Protein AF-A0A540LLW0-F1 (afdb_monomer_lite)

Sequence (266 aa):
MEEIGGGSVAKKIMFLRRALTEELADERSNHERLVIAVHAVLLESGFVPIDPISGKQTDDQDRPHLLDKWSTLDQSQTMWVYYTLPQILQNWTNIEKSKGWTISGNYNVIEGGGGIQLMIQSRGNFVNVYPSLSGYRLGLYSPIHHLCLDEQRFCPAIEFLWANRDVDLGDRDLHQYQSPEKEILELWKICMDEIVLPFLIELCPMAGLPAPTVFMDLLPEIKRKIFEALSGVDILKVPGVCKKLRNLVNDDQEFWKHKFRSRVEG

Organism: Malus baccata (NCBI:txid106549)

Foldseek 3Di:
DDPPPQPVLVVLLLLLLVLCVVQDDPDDDLLSSLVSLLVSLCVVLQKAWADPPQLDGQDPVRPCRPCVQVVPPPDDQKDKTKIAHVLLVVVVVVVCVVVVHDPPDDDHCQLVQRIKMWIWGDDDQKIKIQIDGGNPPPDDDDRPFIDIDGSVQQVVLSVVSNVCSVPPCPSVNVVVVVRSSVSSVVSSVSSCVRPSQVVQQVNCVVSVHDRPDDLVNDDLVVVLVVVVPDQPVVLVCQLVPDVVSVCNSVVCPVSVVVRVVVVVVD

pLDDT: mean 74.44, std 15.21, range [26.31, 95.06]

InterPro domains:
  IPR001810 F-box domain [PF12937] (220-261)
  IPR001810 F-box domain [PS50181] (212-259)
  IPR001810 F-box domain [SM00256] (219-258)
  IPR036047 F-box-like domain superfamily [SSF81383] (208-263)

Secondary structure (DSSP, 8-state):
----SHHHHHHHHHHHHHHHHHH--SS--HHHHHHHHHHHHHHHTT-EEB-TTT-SBPPTTT---TTTTTTT-SSSSEEEEEEE-HHHHHHHHHHHHHHTS---SS-STTTTT-SEEEEEEEETTEEEEEEEESSS-TTS---S--EEEEHHHHHHHHHHHHHTTTS---TTTGGG-HHHHHHHHHHHHHHIIIIIHHHHHHHHHHHTPPPP--GGGS-HHHHHHHHHHS-HHHHHHGGGT-HHHHHHHHT-HHHHHHHHHTTT--

Structure (mmCIF, N/CA/C/O backbone):
data_AF-A0A540LLW0-F1
#
_entry.id   AF-A0A540LLW0-F1
#
loop_
_atom_site.group_PDB
_atom_site.id
_atom_site.type_symbol
_atom_site.label_atom_id
_atom_site.label_alt_id
_atom_site.label_comp_id
_atom_site.label_asym_id
_atom_site.label_entity_id
_atom_site.label_seq_id
_atom_site.pdbx_PDB_ins_code
_atom_site.Cartn_x
_atom_site.Cartn_y
_atom_site.Cartn_z
_atom_site.occupancy
_atom_site.B_iso_or_equiv
_atom_site.auth_seq_id
_atom_site.auth_comp_id
_atom_site.auth_asym_id
_atom_site.auth_atom_id
_atom_site.pdbx_PDB_model_num
ATOM 1 N N . MET A 1 1 ? -28.052 4.122 -12.762 1.00 27.39 1 MET A N 1
ATOM 2 C CA . MET A 1 1 ? -28.410 3.927 -11.347 1.00 27.39 1 MET A CA 1
ATOM 3 C C . MET A 1 1 ? -27.882 2.554 -11.013 1.00 27.39 1 MET A C 1
ATOM 5 O O . MET A 1 1 ? -28.518 1.567 -11.339 1.00 27.39 1 MET A O 1
ATOM 9 N N . GLU A 1 2 ? -26.630 2.521 -10.585 1.00 26.31 2 GLU A N 1
ATOM 10 C CA . GLU A 1 2 ? -25.861 1.307 -10.328 1.00 26.31 2 GLU A CA 1
ATOM 11 C C . GLU A 1 2 ? -25.311 1.498 -8.911 1.00 26.31 2 GLU A C 1
ATOM 13 O O . GLU A 1 2 ? -24.812 2.580 -8.583 1.00 26.31 2 GLU A O 1
ATOM 18 N N . GLU A 1 3 ? -25.541 0.523 -8.039 1.00 28.77 3 GLU A N 1
ATOM 19 C CA . GLU A 1 3 ? -25.124 0.529 -6.637 1.00 28.77 3 GLU A CA 1
ATOM 20 C C . GLU A 1 3 ? -23.591 0.428 -6.556 1.00 28.77 3 GLU A C 1
ATOM 22 O O . GLU A 1 3 ? -23.025 -0.656 -6.606 1.00 28.77 3 GLU A O 1
ATOM 27 N N . ILE A 1 4 ? -22.891 1.565 -6.470 1.00 35.78 4 ILE A N 1
ATOM 28 C CA . ILE A 1 4 ? -21.411 1.615 -6.527 1.00 35.78 4 ILE A CA 1
ATOM 29 C C . ILE A 1 4 ? -20.767 1.765 -5.123 1.00 35.78 4 ILE A C 1
ATOM 31 O O . ILE A 1 4 ? -19.557 1.906 -4.989 1.00 35.78 4 ILE A O 1
ATOM 35 N N . GLY A 1 5 ? -21.543 1.702 -4.036 1.00 30.64 5 GLY A N 1
ATOM 36 C CA . GLY A 1 5 ? -21.026 1.933 -2.677 1.00 30.64 5 GLY A CA 1
ATOM 37 C C . GLY A 1 5 ? -20.465 0.694 -1.967 1.00 30.64 5 GLY A C 1
ATOM 38 O O . GLY A 1 5 ? -19.300 0.676 -1.576 1.00 30.64 5 GLY A O 1
ATOM 39 N N . GLY A 1 6 ? -21.289 -0.345 -1.793 1.00 32.00 6 GLY A N 1
ATOM 40 C CA . GLY A 1 6 ? -20.996 -1.449 -0.862 1.00 32.00 6 GLY A CA 1
ATOM 41 C C . GLY A 1 6 ? -19.961 -2.462 -1.364 1.00 32.00 6 GLY A C 1
ATOM 42 O O . GLY A 1 6 ? -19.054 -2.851 -0.630 1.00 32.00 6 GLY A O 1
ATOM 43 N N . GLY A 1 7 ? -20.014 -2.825 -2.651 1.00 46.53 7 GLY A N 1
ATOM 44 C CA . GLY A 1 7 ? -19.195 -3.913 -3.205 1.00 46.53 7 GLY A CA 1
ATOM 45 C C . GLY A 1 7 ? -17.687 -3.637 -3.306 1.00 46.53 7 GLY A C 1
ATOM 46 O O . GLY A 1 7 ? -16.908 -4.571 -3.474 1.00 46.53 7 GLY A O 1
ATOM 47 N N . SER A 1 8 ? -17.256 -2.374 -3.216 1.00 66.12 8 SER A N 1
ATOM 48 C CA . SER A 1 8 ? -15.832 -1.991 -3.218 1.00 66.12 8 SER A CA 1
ATOM 49 C C . SER A 1 8 ? -15.235 -2.007 -1.808 1.00 66.12 8 SER A C 1
ATOM 51 O O . SER A 1 8 ? -14.092 -2.416 -1.613 1.00 66.12 8 SER A O 1
ATOM 53 N N . VAL A 1 9 ? -16.024 -1.610 -0.808 1.00 67.88 9 VAL A N 1
ATOM 54 C CA . VAL A 1 9 ? -15.581 -1.528 0.587 1.00 67.88 9 VAL A CA 1
ATOM 55 C C . VAL A 1 9 ? -15.442 -2.914 1.206 1.00 67.88 9 VAL A C 1
ATOM 57 O O . VAL A 1 9 ? -14.386 -3.228 1.757 1.00 67.88 9 VAL A O 1
ATOM 60 N N . ALA A 1 10 ? -16.451 -3.773 1.031 1.00 70.00 10 ALA A N 1
ATOM 61 C CA . ALA A 1 10 ? -16.416 -5.145 1.530 1.00 70.00 10 ALA A CA 1
ATOM 62 C C . ALA A 1 10 ? -15.186 -5.908 1.008 1.00 70.00 10 ALA A C 1
ATOM 64 O O . ALA A 1 10 ? -14.517 -6.602 1.767 1.00 70.00 10 ALA A O 1
ATOM 65 N N . LYS A 1 11 ? -14.812 -5.710 -0.265 1.00 76.62 11 LYS A N 1
ATOM 66 C CA . LYS A 1 11 ? -13.606 -6.318 -0.851 1.00 76.62 11 LYS A CA 1
ATOM 67 C C . LYS A 1 11 ? -12.323 -5.888 -0.145 1.00 76.62 11 LYS A C 1
ATOM 69 O O . LYS A 1 11 ? -11.530 -6.750 0.218 1.00 76.62 11 LYS A O 1
ATOM 74 N N . LYS A 1 12 ? -12.145 -4.586 0.104 1.00 78.12 12 LYS A N 1
ATOM 75 C CA . LYS A 1 12 ? -10.968 -4.055 0.816 1.00 78.12 12 LYS A CA 1
ATOM 76 C C . LYS A 1 12 ? -10.850 -4.630 2.224 1.00 78.12 12 LYS A C 1
ATOM 78 O O . LYS A 1 12 ? -9.769 -5.037 2.639 1.00 78.12 12 LYS A O 1
ATOM 83 N N . ILE A 1 13 ? -11.972 -4.703 2.940 1.00 77.69 13 ILE A N 1
ATOM 84 C CA . ILE A 1 13 ? -12.031 -5.274 4.290 1.00 77.69 13 ILE A CA 1
ATOM 85 C C . ILE A 1 13 ? -11.678 -6.763 4.265 1.00 77.69 13 ILE A C 1
ATOM 87 O O . ILE A 1 13 ? -10.859 -7.211 5.065 1.00 77.69 13 ILE A O 1
ATOM 91 N N . MET A 1 14 ? -12.251 -7.523 3.329 1.00 78.00 14 MET A N 1
ATOM 92 C CA . MET A 1 14 ? -11.984 -8.956 3.186 1.00 78.00 14 MET A CA 1
ATOM 93 C C . MET A 1 14 ? -10.532 -9.233 2.791 1.00 78.00 14 MET A C 1
ATOM 95 O O . MET A 1 14 ? -9.931 -10.177 3.303 1.00 78.00 14 MET A O 1
ATOM 99 N N . PHE A 1 15 ? -9.941 -8.397 1.935 1.00 81.62 15 PHE A N 1
ATOM 100 C CA . PHE A 1 15 ? -8.533 -8.521 1.577 1.00 81.62 15 PHE A CA 1
ATOM 101 C C . PHE A 1 15 ? -7.621 -8.250 2.774 1.00 81.62 15 PHE A C 1
ATOM 103 O O . PHE A 1 15 ? -6.740 -9.059 3.061 1.00 81.62 15 PHE A O 1
ATOM 110 N N . LEU A 1 16 ? -7.850 -7.149 3.501 1.00 80.81 16 LEU A N 1
ATOM 111 C CA . LEU A 1 16 ? -7.080 -6.833 4.705 1.00 80.81 16 LEU A CA 1
ATOM 112 C C . LEU A 1 16 ? -7.209 -7.953 5.742 1.00 80.81 16 LEU A C 1
ATOM 114 O O . LEU A 1 16 ? -6.204 -8.384 6.295 1.00 80.81 16 LEU A O 1
ATOM 118 N N . ARG A 1 17 ? -8.422 -8.476 5.958 1.00 78.56 17 ARG A N 1
ATOM 119 C CA . ARG A 1 17 ? -8.657 -9.636 6.827 1.00 78.56 17 ARG A CA 1
ATOM 120 C C . ARG A 1 17 ? -7.812 -10.836 6.401 1.00 78.56 17 ARG A C 1
ATOM 122 O O . ARG A 1 17 ? -7.151 -11.419 7.249 1.00 78.56 17 ARG A O 1
ATOM 129 N N . ARG A 1 18 ? -7.797 -11.178 5.109 1.00 81.50 18 ARG A N 1
ATOM 130 C CA . ARG A 1 18 ? -6.995 -12.295 4.593 1.00 81.50 18 ARG A CA 1
ATOM 131 C C . ARG A 1 18 ? -5.498 -12.076 4.816 1.00 81.50 18 ARG A C 1
ATOM 133 O O . ARG A 1 18 ? -4.842 -12.969 5.334 1.00 81.50 18 ARG A O 1
ATOM 140 N N . ALA A 1 19 ? -4.981 -10.893 4.487 1.00 80.00 19 ALA A N 1
ATOM 141 C CA . ALA A 1 19 ? -3.569 -10.565 4.688 1.00 80.00 19 ALA A CA 1
ATOM 142 C C . ALA A 1 19 ? -3.174 -10.623 6.172 1.00 80.00 19 ALA A C 1
ATOM 144 O O . ALA A 1 19 ? -2.110 -11.127 6.513 1.00 80.00 19 ALA A O 1
ATOM 145 N N . LEU A 1 20 ? -4.057 -10.167 7.067 1.00 76.31 20 LEU A N 1
ATOM 146 C CA . LEU A 1 20 ? -3.882 -10.334 8.507 1.00 76.31 20 LEU A CA 1
ATOM 147 C C . LEU A 1 20 ? -3.832 -11.823 8.883 1.00 76.31 20 LEU A C 1
ATOM 149 O O . LEU A 1 20 ? -2.978 -12.196 9.668 1.00 76.31 20 LEU A O 1
ATOM 153 N N . THR A 1 21 ? -4.676 -12.689 8.312 1.00 75.31 21 THR A N 1
ATOM 154 C CA . THR A 1 21 ? -4.676 -14.141 8.605 1.00 75.31 21 THR A CA 1
ATOM 155 C C . THR A 1 21 ? -3.449 -14.870 8.084 1.00 75.31 21 THR A C 1
ATOM 157 O O . THR A 1 21 ? -2.987 -15.806 8.728 1.00 75.31 21 THR A O 1
ATOM 160 N N . GLU A 1 22 ? -2.916 -14.443 6.947 1.00 76.25 22 GLU A N 1
ATOM 161 C CA . GLU A 1 22 ? -1.727 -15.044 6.342 1.00 76.25 22 GLU A CA 1
ATOM 162 C C . GLU A 1 22 ? -0.426 -14.588 7.032 1.00 76.25 22 GLU A C 1
ATOM 164 O O . GLU A 1 22 ? 0.530 -15.358 7.092 1.00 76.25 22 GLU A O 1
ATOM 169 N N . GLU A 1 23 ? -0.387 -13.366 7.585 1.00 69.25 23 GLU A N 1
ATOM 170 C CA . GLU A 1 23 ? 0.835 -12.758 8.143 1.00 69.25 23 GLU A CA 1
ATOM 171 C C . GLU A 1 23 ? 0.857 -12.641 9.686 1.00 69.25 23 GLU A C 1
ATOM 173 O O . GLU A 1 23 ? 1.934 -12.503 10.278 1.00 69.25 23 GLU A O 1
ATOM 178 N N . LEU A 1 24 ? -0.292 -12.685 10.376 1.00 65.94 24 LEU A N 1
ATOM 179 C CA . LEU A 1 24 ? -0.352 -12.656 11.845 1.00 65.94 24 LEU A CA 1
ATOM 180 C C . LEU A 1 24 ? -0.374 -14.071 12.437 1.00 65.94 24 LEU A C 1
ATOM 182 O O . LEU A 1 24 ? -1.313 -14.837 12.236 1.00 65.94 24 LEU A O 1
ATOM 186 N N . ALA A 1 25 ? 0.607 -14.356 13.296 1.00 61.72 25 ALA A N 1
ATOM 187 C CA . ALA A 1 25 ? 0.437 -15.324 14.381 1.00 61.72 25 ALA A CA 1
ATOM 188 C C . ALA A 1 25 ? -0.335 -14.670 15.550 1.00 61.72 25 ALA A C 1
ATOM 190 O O . ALA A 1 25 ? -0.411 -13.442 15.625 1.00 61.72 25 ALA A O 1
ATOM 191 N N . ASP A 1 26 ? -0.883 -15.463 16.480 1.00 58.81 26 ASP A N 1
ATOM 192 C CA . ASP A 1 26 ? -1.793 -14.978 17.540 1.00 58.81 26 ASP A CA 1
ATOM 193 C C . ASP A 1 26 ? -1.202 -13.881 18.466 1.00 58.81 26 ASP A C 1
ATOM 195 O O . ASP A 1 26 ? -1.961 -13.125 19.071 1.00 58.81 26 ASP A O 1
ATOM 199 N N . GLU A 1 27 ? 0.124 -13.707 18.531 1.00 61.62 27 GLU A N 1
ATOM 200 C CA . GLU A 1 27 ? 0.791 -12.693 19.365 1.00 61.62 27 GLU A CA 1
ATOM 201 C 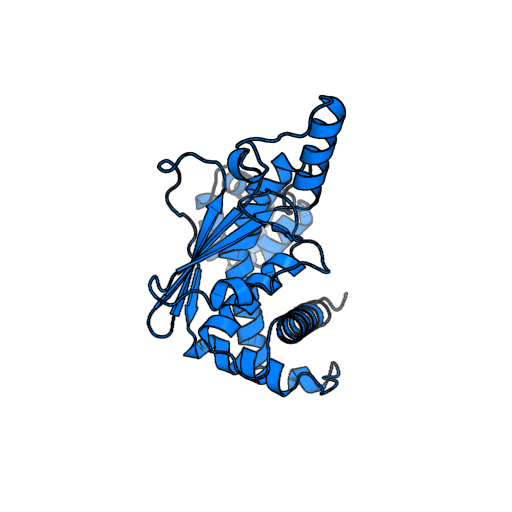C . GLU A 1 27 ? 1.669 -11.748 18.526 1.00 61.62 27 GLU A C 1
ATOM 203 O O . GLU A 1 27 ? 2.828 -12.036 18.212 1.00 61.62 27 GLU A O 1
ATOM 208 N N . ARG A 1 28 ? 1.104 -10.595 18.148 1.00 70.12 28 ARG A N 1
ATOM 209 C CA . ARG A 1 28 ? 1.803 -9.519 17.424 1.00 70.12 28 ARG A CA 1
ATOM 210 C C . ARG A 1 28 ? 1.522 -8.152 18.039 1.00 70.12 28 ARG A C 1
ATOM 212 O O . ARG A 1 28 ? 0.479 -7.936 18.663 1.00 70.12 28 ARG A O 1
ATOM 219 N N . SER A 1 29 ? 2.469 -7.239 17.866 1.00 83.06 29 SER A N 1
ATOM 220 C CA . SER A 1 29 ? 2.412 -5.845 18.305 1.00 83.06 29 SER A CA 1
ATOM 221 C C . SER A 1 29 ? 1.539 -4.977 17.393 1.00 83.06 29 SER A C 1
ATOM 223 O O . SER A 1 29 ? 1.222 -5.330 16.256 1.00 83.06 29 SER A O 1
ATOM 225 N N . ASN A 1 30 ? 1.163 -3.801 17.887 1.00 86.69 30 ASN A N 1
ATOM 226 C CA . ASN A 1 30 ? 0.376 -2.826 17.133 1.00 86.69 30 ASN A CA 1
ATOM 227 C C . ASN A 1 30 ? 1.123 -2.285 15.907 1.00 86.69 30 ASN A C 1
ATOM 229 O O . ASN A 1 30 ? 0.558 -2.246 14.814 1.00 86.69 30 ASN A O 1
ATOM 233 N N . HIS A 1 31 ? 2.412 -1.979 16.047 1.00 87.69 31 HIS A N 1
ATOM 234 C CA . HIS A 1 31 ? 3.273 -1.634 14.920 1.00 87.69 31 HIS A CA 1
ATOM 235 C C . HIS A 1 31 ? 3.247 -2.694 13.811 1.00 87.69 31 HIS A C 1
ATOM 237 O O . HIS A 1 31 ? 3.075 -2.354 12.643 1.00 87.69 31 HIS A O 1
ATOM 243 N N . GLU A 1 32 ? 3.364 -3.974 14.164 1.00 85.12 32 GLU A N 1
ATOM 244 C CA . GLU A 1 32 ? 3.319 -5.076 13.198 1.00 85.12 32 GLU A CA 1
ATOM 245 C C . GLU A 1 32 ? 1.978 -5.140 12.455 1.00 85.12 32 GLU A C 1
ATOM 247 O O . GLU A 1 32 ? 1.954 -5.310 11.235 1.00 85.12 32 GLU A O 1
ATOM 252 N N . ARG A 1 33 ? 0.859 -4.915 13.154 1.00 86.88 33 ARG A N 1
ATOM 253 C CA . ARG A 1 33 ? -0.473 -4.846 12.529 1.00 86.88 33 ARG A CA 1
ATOM 254 C C . ARG A 1 33 ? -0.565 -3.733 11.484 1.00 86.88 33 ARG A C 1
ATOM 256 O O . ARG A 1 33 ? -1.093 -3.960 10.396 1.00 86.88 33 ARG A O 1
ATOM 263 N N . LEU A 1 34 ? -0.036 -2.546 11.784 1.00 91.06 34 LEU A N 1
ATOM 264 C CA . LEU A 1 34 ? -0.029 -1.421 10.840 1.00 91.06 34 LEU A CA 1
ATOM 265 C C . LEU A 1 34 ? 0.823 -1.713 9.604 1.00 91.06 34 LEU A C 1
ATOM 267 O O . LEU A 1 34 ? 0.449 -1.356 8.490 1.00 91.06 34 LEU A O 1
ATOM 271 N N . VAL A 1 35 ? 1.947 -2.400 9.785 1.00 89.25 35 VAL A N 1
ATOM 272 C CA . VAL A 1 35 ? 2.843 -2.786 8.689 1.00 89.25 35 VAL A CA 1
ATOM 273 C C . VAL A 1 35 ? 2.172 -3.785 7.759 1.00 89.25 35 VAL A C 1
ATOM 275 O O . VAL A 1 35 ? 2.235 -3.621 6.540 1.00 89.25 35 VAL A O 1
ATOM 278 N N . ILE A 1 36 ? 1.475 -4.774 8.321 1.00 87.50 36 ILE A N 1
ATOM 279 C CA . ILE A 1 36 ? 0.681 -5.732 7.545 1.00 87.50 36 ILE A CA 1
ATOM 280 C C . ILE A 1 36 ? -0.439 -5.014 6.795 1.00 87.50 36 ILE A C 1
ATOM 282 O O . ILE A 1 36 ? -0.693 -5.331 5.638 1.00 87.50 36 ILE A O 1
ATOM 286 N N . ALA A 1 37 ? -1.072 -4.005 7.399 1.00 90.94 37 ALA A N 1
ATOM 287 C CA . ALA A 1 37 ? -2.089 -3.222 6.707 1.00 90.94 37 ALA A CA 1
ATOM 288 C C . ALA A 1 37 ? -1.518 -2.484 5.482 1.00 90.94 37 ALA A C 1
ATOM 290 O O . ALA A 1 37 ? -2.108 -2.548 4.403 1.00 90.94 37 ALA A O 1
ATOM 291 N N . VAL A 1 38 ? -0.342 -1.854 5.601 1.00 92.50 38 VAL A N 1
ATOM 292 C CA . VAL A 1 38 ? 0.351 -1.227 4.457 1.00 92.50 38 VAL A CA 1
ATOM 293 C C . VAL A 1 38 ? 0.716 -2.268 3.394 1.00 92.50 38 VAL A C 1
ATOM 295 O O . VAL A 1 38 ? 0.491 -2.043 2.204 1.00 92.50 38 VAL A O 1
ATOM 298 N N . HIS A 1 39 ? 1.239 -3.423 3.813 1.00 90.44 39 HIS A N 1
ATOM 299 C CA . HIS A 1 39 ? 1.550 -4.540 2.923 1.00 90.44 39 HIS A CA 1
ATOM 300 C C . HIS A 1 39 ? 0.319 -5.015 2.146 1.00 90.44 39 HIS A C 1
ATOM 302 O O . HIS A 1 39 ? 0.378 -5.164 0.927 1.00 90.44 39 HIS A O 1
ATOM 308 N N . ALA A 1 40 ? -0.815 -5.178 2.828 1.00 89.62 40 ALA A N 1
ATOM 309 C CA . ALA A 1 40 ? -2.067 -5.601 2.222 1.00 89.62 40 ALA A CA 1
ATOM 310 C C . ALA A 1 40 ? -2.539 -4.616 1.141 1.00 89.62 40 ALA A C 1
ATOM 312 O O . ALA A 1 40 ? -2.920 -5.033 0.049 1.00 89.62 40 ALA A O 1
ATOM 313 N N . VAL A 1 41 ? -2.456 -3.308 1.406 1.00 91.50 41 VAL A N 1
ATOM 314 C CA . VAL A 1 41 ? -2.822 -2.282 0.416 1.00 91.50 41 VAL A CA 1
ATOM 315 C C . VAL A 1 41 ? -1.938 -2.375 -0.833 1.00 91.50 41 VAL A C 1
ATOM 317 O O . VAL A 1 41 ? -2.445 -2.267 -1.951 1.00 91.50 41 VAL A O 1
ATOM 320 N N . LEU A 1 42 ? -0.632 -2.607 -0.669 1.00 91.62 42 LEU A N 1
ATOM 321 C CA . LEU A 1 42 ? 0.296 -2.781 -1.792 1.00 91.62 42 LEU A CA 1
ATOM 322 C C . LEU A 1 42 ? -0.033 -4.030 -2.616 1.00 91.62 42 LEU A C 1
ATOM 324 O O . LEU A 1 42 ? -0.120 -3.936 -3.842 1.00 91.62 42 LEU A O 1
ATOM 328 N N . LEU A 1 43 ? -0.264 -5.169 -1.955 1.00 88.81 43 LEU A N 1
ATOM 329 C CA . LEU A 1 43 ? -0.614 -6.423 -2.626 1.00 88.81 43 LEU A CA 1
ATOM 330 C C . LEU A 1 43 ? -1.920 -6.309 -3.423 1.00 88.81 43 LEU A C 1
ATOM 332 O O . LEU A 1 43 ? -1.955 -6.685 -4.593 1.00 88.81 43 LEU A O 1
ATOM 336 N N . GLU A 1 44 ? -2.978 -5.751 -2.827 1.00 87.12 44 GLU A N 1
ATOM 337 C CA . GLU A 1 44 ? -4.265 -5.552 -3.518 1.00 87.12 44 GLU A CA 1
ATOM 338 C C . GLU A 1 44 ? -4.131 -4.579 -4.700 1.00 87.12 44 GLU A C 1
ATOM 340 O O . GLU A 1 44 ? -4.855 -4.668 -5.690 1.00 87.12 44 GLU A O 1
ATOM 345 N N . SER A 1 45 ? -3.155 -3.672 -4.636 1.00 87.50 45 SER A N 1
ATOM 346 C CA . SER A 1 45 ? -2.844 -2.736 -5.719 1.00 87.50 45 SER A CA 1
ATOM 347 C C . SER A 1 45 ? -1.957 -3.333 -6.819 1.00 87.50 45 SER A C 1
ATOM 349 O O . SER A 1 45 ? -1.583 -2.625 -7.755 1.00 87.50 45 SER A O 1
ATOM 351 N N . GLY A 1 46 ? -1.618 -4.622 -6.728 1.00 88.62 46 GLY A N 1
ATOM 352 C CA . GLY A 1 46 ? -0.860 -5.357 -7.741 1.00 88.62 46 GLY A CA 1
ATOM 353 C C . GLY A 1 46 ? 0.659 -5.321 -7.568 1.00 88.62 46 GLY A C 1
ATOM 354 O O . GLY A 1 46 ? 1.374 -5.816 -8.440 1.00 88.62 46 GLY A O 1
ATOM 355 N N . PHE A 1 47 ? 1.165 -4.764 -6.466 1.00 90.56 47 PHE A N 1
ATOM 356 C CA . PHE A 1 47 ? 2.580 -4.880 -6.129 1.00 90.56 47 PHE A CA 1
ATOM 357 C C . PHE A 1 47 ? 2.892 -6.282 -5.608 1.00 90.56 47 PHE A C 1
ATOM 359 O O . PHE A 1 47 ? 2.072 -6.916 -4.948 1.00 90.56 47 PHE A O 1
ATOM 366 N N . VAL A 1 48 ? 4.117 -6.742 -5.847 1.00 88.12 48 VAL A N 1
ATOM 367 C CA . VAL A 1 48 ? 4.638 -7.993 -5.290 1.00 88.12 48 VAL A CA 1
ATOM 368 C C . VAL A 1 48 ? 5.927 -7.739 -4.516 1.00 88.12 48 VAL A C 1
ATOM 370 O O . VAL A 1 48 ? 6.754 -6.938 -4.969 1.00 88.12 48 VAL A O 1
ATOM 373 N N . PRO A 1 49 ? 6.112 -8.384 -3.350 1.00 86.56 49 PRO A N 1
ATOM 374 C CA . PRO A 1 49 ? 7.342 -8.273 -2.586 1.00 86.56 49 PRO A CA 1
ATOM 375 C C . PRO A 1 49 ? 8.498 -8.927 -3.344 1.00 86.56 49 PRO A C 1
ATOM 377 O O . PRO A 1 49 ? 8.337 -9.962 -3.998 1.00 86.56 49 PRO A O 1
ATOM 380 N N . ILE A 1 50 ? 9.677 -8.323 -3.236 1.00 81.88 50 ILE A N 1
ATOM 381 C CA . ILE A 1 50 ? 10.910 -8.849 -3.822 1.00 81.88 50 ILE A CA 1
ATOM 382 C C . ILE A 1 50 ? 12.006 -8.953 -2.775 1.00 81.88 50 ILE A C 1
ATOM 384 O O . ILE A 1 50 ? 12.080 -8.171 -1.823 1.00 81.88 50 ILE A O 1
ATOM 388 N N . ASP A 1 51 ? 12.877 -9.934 -2.958 1.00 77.31 51 ASP A N 1
ATOM 389 C CA . ASP A 1 51 ? 14.086 -10.044 -2.162 1.00 77.31 51 ASP A CA 1
ATOM 390 C C . ASP A 1 51 ? 15.135 -9.037 -2.665 1.00 77.31 51 ASP A C 1
ATOM 392 O O . ASP A 1 51 ? 15.455 -9.039 -3.857 1.00 77.31 51 ASP A O 1
ATOM 396 N N . PRO A 1 52 ? 15.687 -8.167 -1.797 1.00 68.62 52 PRO A N 1
ATOM 397 C CA . PRO A 1 52 ? 16.569 -7.103 -2.252 1.00 68.62 52 PRO A CA 1
ATOM 398 C C . PRO A 1 52 ? 17.902 -7.574 -2.826 1.00 68.62 52 PRO A C 1
ATOM 400 O O . PRO A 1 52 ? 18.530 -6.855 -3.603 1.00 68.62 52 PRO A O 1
ATOM 403 N N . ILE A 1 53 ? 18.335 -8.773 -2.438 1.00 69.19 53 ILE A N 1
ATOM 404 C CA . ILE A 1 53 ? 19.625 -9.333 -2.832 1.00 69.19 53 ILE A CA 1
ATOM 405 C C . ILE A 1 53 ? 19.488 -9.998 -4.202 1.00 69.19 53 ILE A C 1
ATOM 407 O O . ILE A 1 53 ? 20.209 -9.665 -5.141 1.00 69.19 53 ILE A O 1
ATOM 411 N N . SER A 1 54 ? 18.526 -10.906 -4.345 1.00 67.31 54 SER A N 1
ATOM 412 C CA . SER A 1 54 ? 18.286 -11.633 -5.592 1.00 67.31 54 SER A CA 1
ATOM 413 C C . SER A 1 54 ? 17.481 -10.839 -6.624 1.00 67.31 54 SER A C 1
ATOM 415 O O . SER A 1 54 ? 17.528 -11.170 -7.807 1.00 67.31 54 SER A O 1
ATOM 417 N N . GLY A 1 55 ? 16.736 -9.809 -6.206 1.00 66.38 55 GLY A N 1
ATOM 418 C CA . GLY A 1 55 ? 15.832 -9.028 -7.057 1.00 66.38 55 GLY A CA 1
ATOM 419 C C . GLY A 1 55 ? 14.673 -9.831 -7.647 1.00 66.38 55 GLY A C 1
ATOM 420 O O . GLY A 1 55 ? 14.041 -9.378 -8.601 1.00 66.38 55 GLY A O 1
ATOM 421 N N . LYS A 1 56 ? 14.419 -11.031 -7.118 1.00 71.38 56 LYS A N 1
ATOM 422 C CA . LYS A 1 56 ? 13.333 -11.915 -7.538 1.00 71.38 56 LYS A CA 1
ATOM 423 C C . LYS A 1 56 ? 12.136 -11.750 -6.615 1.00 71.38 56 LYS A C 1
ATOM 425 O O . LYS A 1 56 ? 12.277 -11.356 -5.457 1.00 71.38 56 LYS A O 1
ATOM 430 N N . GLN A 1 57 ? 10.960 -12.086 -7.137 1.00 72.19 57 GLN A N 1
ATOM 431 C CA . GLN A 1 57 ? 9.788 -12.291 -6.296 1.00 72.19 57 GLN A CA 1
ATOM 432 C C . GLN A 1 57 ? 10.089 -13.404 -5.292 1.00 72.19 57 GLN A C 1
ATOM 434 O O . GLN A 1 57 ? 10.669 -14.427 -5.656 1.00 72.19 57 GLN A O 1
ATOM 439 N N . THR A 1 58 ? 9.718 -13.187 -4.036 1.00 65.88 58 THR A N 1
ATOM 440 C CA . THR A 1 58 ? 9.772 -14.232 -3.013 1.00 65.88 58 THR A CA 1
ATOM 441 C C . THR A 1 58 ? 8.757 -15.317 -3.378 1.00 65.88 58 THR A C 1
ATOM 443 O O . THR A 1 58 ? 7.570 -15.002 -3.484 1.00 65.88 58 THR A O 1
ATOM 446 N N . ASP A 1 59 ? 9.224 -16.543 -3.632 1.00 57.91 59 ASP A N 1
ATOM 447 C CA . ASP A 1 59 ? 8.372 -17.678 -4.020 1.00 57.91 59 ASP A CA 1
ATOM 448 C C . ASP A 1 59 ? 7.354 -17.991 -2.914 1.00 57.91 59 ASP A C 1
ATOM 450 O O . ASP A 1 59 ? 7.664 -17.795 -1.746 1.00 57.91 59 ASP A O 1
ATOM 454 N N . ASP A 1 60 ? 6.153 -18.470 -3.236 1.00 52.47 60 ASP A N 1
ATOM 455 C CA . ASP A 1 60 ? 5.074 -18.610 -2.239 1.00 52.47 60 ASP A CA 1
ATOM 456 C C . ASP A 1 60 ? 5.381 -19.664 -1.154 1.00 52.47 60 ASP A C 1
ATOM 458 O O . ASP A 1 60 ? 4.837 -19.585 -0.056 1.00 52.47 60 ASP A O 1
ATOM 462 N N . GLN A 1 61 ? 6.272 -20.624 -1.430 1.00 48.59 61 GLN A N 1
ATOM 463 C CA . GLN A 1 61 ? 6.724 -21.6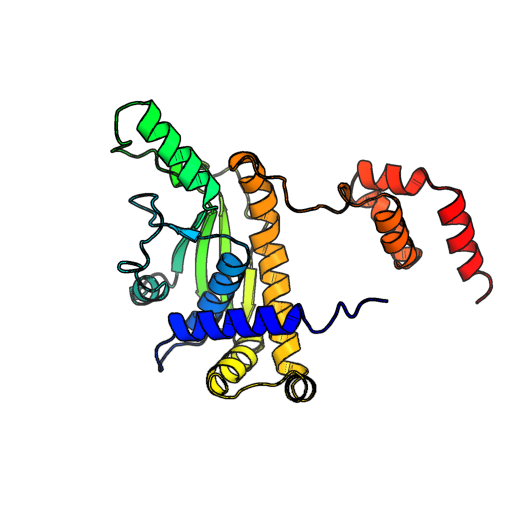33 -0.455 1.00 48.59 61 GLN A CA 1
ATOM 464 C C . GLN A 1 61 ? 7.924 -21.180 0.389 1.00 48.59 61 GLN A C 1
ATOM 466 O O . GLN A 1 61 ? 8.092 -21.663 1.504 1.00 48.59 61 GLN A O 1
ATOM 471 N N . ASP A 1 62 ? 8.720 -20.243 -0.131 1.00 50.28 62 ASP A N 1
ATOM 472 C CA . ASP A 1 62 ? 9.917 -19.692 0.516 1.00 50.28 62 ASP A CA 1
ATOM 473 C C . ASP A 1 62 ? 9.714 -18.230 0.934 1.00 50.28 62 ASP A C 1
ATOM 475 O O . ASP A 1 62 ? 10.684 -17.553 1.281 1.00 50.28 62 ASP A O 1
ATOM 479 N N . ARG A 1 63 ? 8.477 -17.708 0.867 1.00 53.97 63 ARG A N 1
ATOM 480 C CA . ARG A 1 63 ? 8.147 -16.336 1.244 1.00 53.97 63 ARG A CA 1
ATOM 481 C C . ARG A 1 63 ? 8.455 -16.239 2.731 1.00 53.97 63 ARG A C 1
ATOM 483 O O . ARG A 1 63 ? 7.696 -16.789 3.524 1.00 53.97 63 ARG A O 1
ATOM 490 N N . PRO A 1 64 ? 9.544 -15.558 3.136 1.00 50.81 64 PRO A N 1
ATOM 491 C CA . PRO A 1 64 ? 9.680 -15.228 4.539 1.00 50.81 64 PRO A CA 1
ATOM 492 C C . PRO A 1 64 ? 8.456 -14.371 4.821 1.00 50.81 64 PRO A C 1
ATOM 494 O O . PRO A 1 64 ? 8.227 -13.414 4.062 1.00 50.81 64 PRO A O 1
ATOM 497 N N . HIS A 1 65 ? 7.670 -14.710 5.844 1.00 61.34 65 HIS A N 1
ATOM 498 C CA . HIS A 1 65 ? 6.592 -13.823 6.254 1.00 61.34 65 HIS A CA 1
ATOM 499 C C . HIS A 1 65 ? 7.204 -12.431 6.374 1.00 61.34 65 HIS A C 1
ATOM 501 O O . HIS A 1 65 ? 8.359 -12.285 6.803 1.00 61.34 65 HIS A O 1
ATOM 507 N N . LEU A 1 66 ? 6.487 -11.394 5.942 1.00 65.69 66 LEU A N 1
ATOM 508 C CA . LEU A 1 66 ? 7.013 -10.025 5.961 1.00 65.69 66 LEU A CA 1
ATOM 509 C C . LEU A 1 66 ? 7.617 -9.696 7.342 1.00 65.69 66 LEU A C 1
ATOM 511 O O . LEU A 1 66 ? 8.607 -8.970 7.458 1.00 65.69 66 LEU A O 1
ATOM 515 N N . LEU A 1 67 ? 7.031 -10.311 8.373 1.00 60.25 67 LEU A N 1
ATOM 516 C CA . LEU A 1 67 ? 7.395 -10.209 9.773 1.00 60.25 67 LEU A CA 1
ATOM 517 C C . LEU A 1 67 ? 8.548 -11.101 10.243 1.00 60.25 67 LEU A C 1
ATOM 519 O O . LEU A 1 67 ? 9.159 -10.776 11.258 1.00 60.25 67 LEU A O 1
ATOM 523 N N . ASP A 1 68 ? 8.935 -12.149 9.521 1.00 63.31 68 ASP A N 1
ATOM 524 C CA . ASP A 1 68 ? 10.157 -12.897 9.849 1.00 63.31 68 ASP A CA 1
ATOM 525 C C . ASP A 1 68 ? 11.373 -11.965 9.742 1.00 63.31 68 ASP A C 1
ATOM 527 O O . ASP A 1 68 ? 12.247 -11.955 10.608 1.00 63.31 68 ASP A O 1
ATOM 531 N N . LYS A 1 69 ? 11.353 -11.061 8.753 1.00 61.62 69 LYS A N 1
ATOM 532 C CA . LYS A 1 69 ? 12.320 -9.959 8.603 1.00 61.62 69 LYS A CA 1
ATOM 533 C C . LYS A 1 69 ? 12.135 -8.847 9.646 1.00 61.62 69 LYS A C 1
ATOM 535 O O . LYS A 1 69 ? 13.066 -8.085 9.908 1.00 61.62 69 LYS A O 1
ATOM 540 N N . TRP A 1 70 ? 10.944 -8.729 10.232 1.00 59.72 70 TRP A N 1
ATOM 541 C CA . TRP A 1 70 ? 10.639 -7.769 11.297 1.00 59.72 70 TRP A CA 1
ATOM 542 C C . TRP A 1 70 ? 11.185 -8.230 12.651 1.00 59.72 70 TRP A C 1
ATOM 544 O O . TRP A 1 70 ? 11.728 -7.426 13.395 1.00 59.72 70 TRP A O 1
ATOM 554 N N . SER A 1 71 ? 11.124 -9.529 12.945 1.00 54.22 71 SER A N 1
ATOM 555 C CA . SER A 1 71 ? 11.597 -10.122 14.205 1.00 54.22 71 SER A CA 1
ATOM 556 C C . SER A 1 71 ? 13.107 -9.958 14.449 1.00 54.22 71 SER A C 1
ATOM 558 O O . SER A 1 71 ? 13.569 -10.018 15.586 1.00 54.22 71 SER A O 1
ATOM 560 N N . THR A 1 72 ? 13.879 -9.660 13.398 1.00 53.47 72 THR A N 1
ATOM 561 C CA . THR A 1 72 ? 15.297 -9.274 13.482 1.00 53.47 72 THR A CA 1
ATOM 562 C C . THR A 1 72 ? 15.544 -7.803 13.878 1.00 53.47 72 THR A C 1
ATOM 564 O O . THR A 1 72 ? 16.703 -7.400 13.999 1.00 53.47 72 THR A O 1
ATOM 567 N N . LEU A 1 73 ? 14.501 -6.981 14.098 1.00 55.78 73 LEU A N 1
ATOM 568 C CA . LEU A 1 73 ? 14.613 -5.600 14.607 1.00 55.78 73 LEU A CA 1
ATOM 569 C C . LEU A 1 73 ? 14.895 -5.586 16.118 1.00 55.78 73 LEU A C 1
ATOM 571 O O . LEU A 1 73 ? 14.036 -5.237 16.921 1.00 55.78 73 LEU A O 1
ATOM 575 N N . ASP A 1 74 ? 16.119 -5.905 16.521 1.00 51.44 74 ASP A N 1
ATOM 576 C CA . ASP A 1 74 ? 16.515 -5.770 17.933 1.00 51.44 74 ASP A CA 1
ATOM 577 C C . ASP A 1 74 ? 17.203 -4.415 18.231 1.00 51.44 74 ASP A C 1
ATOM 579 O O . ASP A 1 74 ? 17.373 -4.034 19.382 1.00 51.44 74 ASP A O 1
ATOM 583 N N . GLN A 1 75 ? 17.613 -3.625 17.218 1.00 54.47 75 GLN A N 1
ATOM 584 C CA . GLN A 1 75 ? 18.477 -2.447 17.481 1.00 54.47 75 GLN A CA 1
ATOM 585 C C . GLN A 1 75 ? 18.169 -1.163 16.693 1.00 54.47 75 GLN A C 1
ATOM 587 O O . GLN A 1 75 ? 18.407 -0.069 17.203 1.00 54.47 75 GLN A O 1
ATOM 592 N N . SER A 1 76 ? 17.635 -1.236 15.470 1.00 60.00 76 SER A N 1
ATOM 593 C CA . SER A 1 76 ? 17.506 -0.056 14.592 1.00 60.00 76 SER A CA 1
ATOM 594 C C . SER A 1 76 ? 16.121 0.605 14.594 1.00 60.00 76 SER A C 1
ATOM 596 O O . SER A 1 76 ? 15.968 1.662 13.978 1.00 60.00 76 SER A O 1
ATOM 598 N N . GLN A 1 77 ? 15.105 -0.026 15.207 1.00 73.56 77 GLN A N 1
ATOM 599 C CA . GLN A 1 77 ? 13.677 0.339 15.092 1.00 73.56 77 GLN A CA 1
ATOM 600 C C . GLN A 1 77 ? 1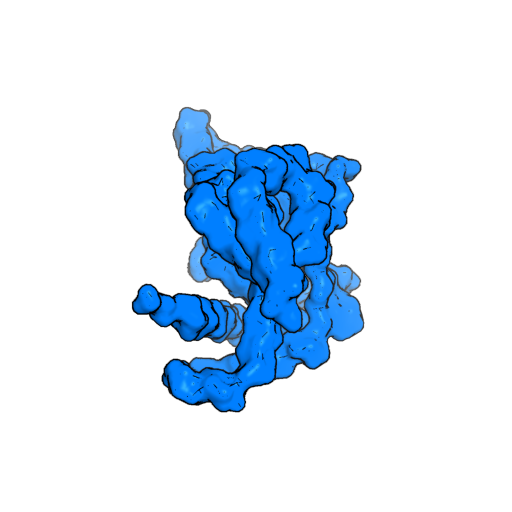3.211 0.589 13.643 1.00 73.56 77 GLN A C 1
ATOM 602 O O . GLN A 1 77 ? 12.234 1.304 13.407 1.00 73.56 77 GLN A O 1
ATOM 607 N N . THR A 1 78 ? 13.942 0.052 12.665 1.00 80.50 78 THR A N 1
ATOM 608 C CA . THR A 1 78 ? 13.738 0.315 11.245 1.00 80.50 78 THR A CA 1
ATOM 609 C C . THR A 1 78 ? 13.915 -0.952 10.429 1.00 80.50 78 THR A C 1
ATOM 611 O O . THR A 1 78 ? 14.882 -1.686 10.631 1.00 80.50 78 THR A O 1
ATOM 614 N N . MET A 1 79 ? 13.008 -1.186 9.482 1.00 82.38 79 MET A N 1
ATOM 615 C CA . MET A 1 79 ? 13.131 -2.239 8.474 1.00 82.38 79 MET A CA 1
ATOM 616 C C . MET A 1 79 ? 13.078 -1.658 7.065 1.00 82.38 79 MET A C 1
ATOM 618 O O . MET A 1 79 ? 12.565 -0.559 6.849 1.00 82.38 79 MET A O 1
ATOM 622 N N . TRP A 1 80 ? 13.554 -2.442 6.105 1.00 83.38 80 TRP A N 1
ATOM 623 C CA . TRP A 1 80 ? 13.416 -2.151 4.687 1.00 83.38 80 TRP A CA 1
ATOM 624 C C . TRP A 1 80 ? 12.675 -3.284 3.999 1.00 83.38 80 TRP A C 1
ATOM 626 O O . TRP A 1 80 ? 13.036 -4.452 4.148 1.00 83.38 80 TRP A O 1
ATOM 636 N N . VAL A 1 81 ? 11.662 -2.928 3.219 1.00 85.75 81 VAL A N 1
ATOM 637 C CA . VAL A 1 81 ? 10.901 -3.865 2.389 1.00 85.75 81 VAL A CA 1
ATOM 638 C C . VAL A 1 81 ? 10.824 -3.335 0.970 1.00 85.75 81 VAL A C 1
ATOM 640 O O . VAL A 1 81 ? 10.812 -2.125 0.748 1.00 85.75 81 VAL A O 1
ATOM 643 N N . TYR A 1 82 ? 10.807 -4.246 0.006 1.00 86.56 82 TYR A N 1
ATOM 644 C CA . TYR A 1 82 ? 10.952 -3.920 -1.404 1.00 86.56 82 TYR A CA 1
ATOM 645 C C . TYR A 1 82 ? 9.802 -4.532 -2.183 1.00 86.56 82 TYR A C 1
ATOM 647 O O . TYR A 1 82 ? 9.436 -5.685 -1.947 1.00 86.56 82 TYR A O 1
ATOM 655 N N . TYR A 1 83 ? 9.259 -3.762 -3.118 1.00 89.62 83 TYR A N 1
ATOM 656 C CA . TYR A 1 83 ? 8.158 -4.188 -3.969 1.00 89.62 83 TYR A CA 1
ATOM 657 C C . TYR A 1 83 ? 8.395 -3.781 -5.417 1.00 89.62 83 TYR A C 1
ATOM 659 O O . TYR A 1 83 ? 9.134 -2.844 -5.713 1.00 89.62 83 TYR A O 1
ATOM 667 N N . THR A 1 84 ? 7.725 -4.466 -6.330 1.00 90.62 84 THR A N 1
ATOM 668 C CA . THR A 1 84 ? 7.702 -4.127 -7.756 1.00 90.62 84 THR A CA 1
ATOM 669 C C . THR A 1 84 ? 6.367 -4.528 -8.374 1.00 90.62 84 THR A C 1
ATOM 671 O O . THR A 1 84 ? 5.516 -5.112 -7.703 1.00 90.62 84 THR A O 1
ATOM 674 N N . LEU A 1 85 ? 6.190 -4.233 -9.658 1.00 91.12 85 LEU A N 1
ATOM 675 C CA . LEU A 1 85 ? 5.099 -4.765 -10.460 1.00 91.12 85 LEU A CA 1
ATOM 676 C C . LEU A 1 85 ? 5.539 -6.072 -11.141 1.00 91.12 85 LEU A C 1
ATOM 678 O O . LEU A 1 85 ? 6.639 -6.121 -11.704 1.00 91.12 85 LEU A O 1
ATOM 682 N N . PRO A 1 86 ? 4.690 -7.115 -11.178 1.00 88.62 86 PRO A N 1
ATOM 683 C CA . PRO A 1 86 ? 5.010 -8.389 -11.828 1.00 88.62 86 PRO A CA 1
ATOM 684 C C . PRO A 1 86 ? 5.509 -8.243 -13.271 1.00 88.62 86 PRO A C 1
ATOM 686 O O . PRO A 1 86 ? 6.382 -8.983 -13.719 1.00 88.62 86 PRO A O 1
ATOM 689 N N . GLN A 1 87 ? 4.989 -7.261 -14.004 1.00 88.88 87 GLN A N 1
ATOM 690 C CA . GLN A 1 87 ? 5.358 -6.993 -15.393 1.00 88.88 87 GLN A CA 1
ATOM 691 C C . GLN A 1 87 ? 6.810 -6.520 -15.522 1.00 88.88 87 GLN A C 1
ATOM 693 O O . GLN A 1 87 ? 7.483 -6.867 -16.491 1.00 88.88 87 GLN A O 1
ATOM 698 N N . ILE A 1 88 ? 7.332 -5.795 -14.528 1.00 86.19 88 ILE A N 1
ATOM 699 C CA . ILE A 1 88 ? 8.740 -5.386 -14.506 1.00 86.19 88 ILE A CA 1
ATOM 700 C C . ILE A 1 88 ? 9.635 -6.618 -14.336 1.00 86.19 88 ILE A C 1
ATOM 702 O O . ILE A 1 88 ? 10.610 -6.770 -15.073 1.00 86.19 88 ILE A O 1
ATOM 706 N N . LEU A 1 89 ? 9.267 -7.547 -13.446 1.00 83.81 89 LEU A N 1
ATOM 707 C CA . LEU A 1 89 ? 9.993 -8.811 -13.264 1.00 83.81 89 LEU A CA 1
ATOM 708 C C . LEU A 1 89 ? 9.985 -9.667 -14.537 1.00 83.81 89 LEU A C 1
ATOM 710 O O . LEU A 1 89 ? 11.010 -10.242 -14.913 1.00 83.81 89 LEU A O 1
ATOM 714 N N . GLN A 1 90 ? 8.847 -9.732 -15.231 1.00 83.50 90 GLN A N 1
ATOM 715 C CA . GLN A 1 90 ? 8.721 -10.457 -16.497 1.00 83.50 90 GLN A CA 1
ATOM 716 C C . GLN A 1 90 ? 9.596 -9.839 -17.591 1.00 83.50 90 GLN A C 1
ATOM 718 O O . GLN A 1 90 ? 10.339 -10.559 -18.262 1.00 83.50 90 GLN A O 1
ATOM 723 N N . ASN A 1 91 ? 9.558 -8.512 -17.740 1.00 82.56 91 ASN A N 1
ATOM 724 C CA . ASN A 1 91 ? 10.400 -7.789 -18.691 1.00 82.56 91 ASN A CA 1
ATOM 725 C C . ASN A 1 91 ? 11.883 -8.048 -18.411 1.00 82.56 91 ASN A C 1
ATOM 727 O O . ASN A 1 91 ? 12.639 -8.351 -19.336 1.00 82.56 91 ASN A O 1
ATOM 731 N N . TRP A 1 92 ? 12.281 -8.020 -17.138 1.00 76.12 92 TRP A N 1
ATOM 732 C CA . TRP A 1 92 ? 13.647 -8.327 -16.723 1.00 76.12 92 TRP A CA 1
ATOM 733 C C . TRP A 1 92 ? 14.056 -9.755 -17.090 1.00 76.12 92 TRP A C 1
ATOM 735 O O . TRP A 1 92 ? 15.075 -9.970 -17.744 1.00 76.12 92 TRP A O 1
ATOM 745 N N . THR A 1 93 ? 13.209 -10.732 -16.769 1.00 76.56 93 THR A N 1
ATOM 746 C CA . THR A 1 93 ? 13.444 -12.150 -17.082 1.00 76.56 93 THR A CA 1
ATOM 747 C C . THR A 1 93 ? 13.593 -12.382 -18.591 1.00 76.56 93 THR A C 1
ATOM 749 O O . THR A 1 93 ? 14.425 -13.176 -19.035 1.00 76.56 93 THR A O 1
ATOM 752 N N . ASN A 1 94 ? 12.803 -11.686 -19.412 1.00 78.31 94 ASN A N 1
ATOM 753 C CA . ASN A 1 94 ? 12.899 -11.773 -20.869 1.00 78.31 94 ASN A CA 1
ATOM 754 C C . ASN A 1 94 ? 14.224 -11.200 -21.391 1.00 78.31 94 ASN A C 1
ATOM 756 O O . ASN A 1 94 ? 14.823 -11.778 -22.302 1.00 78.31 94 ASN A O 1
ATOM 760 N N . ILE A 1 95 ? 14.711 -10.108 -20.792 1.00 74.62 95 ILE A N 1
ATOM 761 C CA . ILE A 1 95 ? 16.026 -9.537 -21.107 1.00 74.62 95 ILE A CA 1
ATOM 762 C C . ILE A 1 95 ? 17.133 -10.549 -20.789 1.00 74.62 95 ILE A C 1
ATOM 764 O O . ILE A 1 95 ? 17.976 -10.794 -21.656 1.00 74.62 95 ILE A O 1
ATOM 768 N N . GLU A 1 96 ? 17.115 -11.177 -19.608 1.00 71.19 96 GLU A N 1
ATOM 769 C CA . GLU A 1 96 ? 18.099 -12.205 -19.226 1.00 71.19 96 GLU A CA 1
ATOM 770 C C . GLU A 1 96 ? 18.135 -13.360 -20.235 1.00 71.19 96 GLU A C 1
ATOM 772 O O . GLU A 1 96 ? 19.195 -13.709 -20.761 1.00 71.19 96 GLU A O 1
ATOM 777 N N . LYS A 1 97 ? 16.959 -13.897 -20.590 1.00 71.88 97 LYS A N 1
ATOM 778 C CA . LYS A 1 97 ? 16.833 -14.976 -21.583 1.00 71.88 97 LYS A CA 1
ATOM 779 C C . LYS A 1 97 ? 17.376 -14.568 -22.953 1.00 71.88 97 LYS A C 1
ATOM 781 O O . LYS A 1 97 ? 18.054 -15.365 -23.596 1.00 71.88 97 LYS A O 1
ATOM 786 N N . SER A 1 98 ? 17.113 -13.335 -23.394 1.00 73.75 98 SER A N 1
ATOM 787 C CA . SER A 1 98 ? 17.570 -12.833 -24.699 1.00 73.75 98 SER A CA 1
ATOM 788 C C . SER A 1 98 ? 19.089 -12.656 -24.790 1.00 73.75 98 SER A C 1
ATOM 790 O O . SER A 1 98 ? 19.658 -12.788 -25.871 1.00 73.75 98 SER A O 1
ATOM 792 N N . LYS A 1 99 ? 19.754 -12.368 -23.662 1.00 69.25 99 LYS A N 1
ATOM 793 C CA . LYS A 1 99 ? 21.199 -12.105 -23.608 1.00 69.25 99 LYS A CA 1
ATOM 794 C C . LYS A 1 99 ? 22.037 -13.358 -23.341 1.00 69.25 99 LYS A C 1
ATOM 796 O O . LYS A 1 99 ? 23.260 -13.269 -23.358 1.00 69.25 99 LYS A O 1
ATOM 801 N N . GLY A 1 100 ? 21.404 -14.517 -23.131 1.00 54.41 100 GLY A N 1
ATOM 802 C CA . GLY A 1 100 ? 22.090 -15.807 -22.999 1.00 54.41 100 GLY A CA 1
ATOM 803 C C . GLY A 1 100 ? 22.943 -15.961 -21.734 1.00 54.41 100 GLY A C 1
ATOM 804 O O . GLY A 1 100 ? 23.706 -16.918 -21.635 1.00 54.41 100 GLY A O 1
ATOM 805 N N . TRP A 1 101 ? 22.814 -15.050 -20.765 1.00 57.50 101 TRP A N 1
ATOM 806 C CA . TRP A 1 101 ? 23.441 -15.146 -19.450 1.00 57.50 101 TRP A CA 1
ATOM 807 C C . TRP A 1 101 ? 22.471 -14.644 -18.380 1.00 57.50 101 TRP A C 1
ATOM 809 O O . TRP A 1 101 ? 21.781 -13.643 -18.575 1.00 57.50 101 TRP A O 1
ATOM 819 N N . THR A 1 102 ? 22.423 -15.345 -17.250 1.00 53.91 102 THR A N 1
ATOM 820 C CA . THR A 1 102 ? 21.787 -14.858 -16.023 1.00 53.91 102 THR A CA 1
ATOM 821 C C . THR A 1 102 ? 22.528 -13.602 -15.588 1.00 53.91 102 THR A C 1
ATOM 823 O O . THR A 1 102 ? 23.759 -13.637 -15.551 1.00 53.91 102 THR A O 1
ATOM 826 N N . ILE A 1 103 ? 21.838 -12.517 -15.225 1.00 52.47 103 ILE A N 1
ATOM 827 C CA . ILE A 1 103 ? 22.521 -11.361 -14.635 1.00 52.47 103 ILE A CA 1
ATOM 828 C C . ILE A 1 103 ? 22.919 -11.761 -13.208 1.00 52.47 103 ILE A C 1
ATOM 830 O O . ILE A 1 103 ? 22.250 -11.481 -12.220 1.00 52.47 103 ILE A O 1
ATOM 834 N N . SER A 1 104 ? 24.002 -12.525 -13.103 1.00 47.19 104 SER A N 1
ATOM 835 C CA . SER A 1 104 ? 24.674 -12.836 -11.854 1.00 47.19 104 SER A CA 1
ATOM 836 C C . SER A 1 104 ? 25.653 -11.697 -11.592 1.00 47.19 104 SER A C 1
ATOM 838 O O . SER A 1 104 ? 26.776 -11.693 -12.091 1.00 47.19 104 SER A O 1
ATOM 840 N N . GLY A 1 105 ? 25.179 -10.688 -10.860 1.00 46.75 105 GLY A N 1
ATOM 841 C CA . GLY A 1 105 ? 25.980 -9.551 -10.408 1.00 46.75 105 GLY A CA 1
ATOM 842 C C . GLY A 1 105 ? 25.219 -8.230 -10.473 1.00 46.75 105 GLY A C 1
ATOM 843 O O . GLY A 1 105 ? 24.759 -7.857 -11.545 1.00 46.75 105 GLY A O 1
ATOM 844 N N . ASN A 1 106 ? 25.146 -7.554 -9.321 1.00 45.88 106 ASN A N 1
ATOM 845 C CA . ASN A 1 106 ? 24.686 -6.194 -8.990 1.00 45.88 106 ASN A CA 1
ATOM 846 C C . ASN A 1 106 ? 23.422 -5.658 -9.693 1.00 45.88 106 ASN A C 1
ATOM 848 O O . ASN A 1 106 ? 22.471 -5.316 -9.005 1.00 45.88 106 ASN A O 1
ATOM 852 N N . TYR A 1 107 ? 23.319 -5.666 -11.020 1.00 52.69 107 TYR A N 1
ATOM 853 C CA . TYR A 1 107 ? 22.178 -5.122 -11.756 1.00 52.69 107 TYR A CA 1
ATOM 854 C C . TYR A 1 107 ? 20.938 -6.015 -11.628 1.00 52.69 107 TYR A C 1
ATOM 856 O O . TYR A 1 107 ? 20.656 -6.848 -12.484 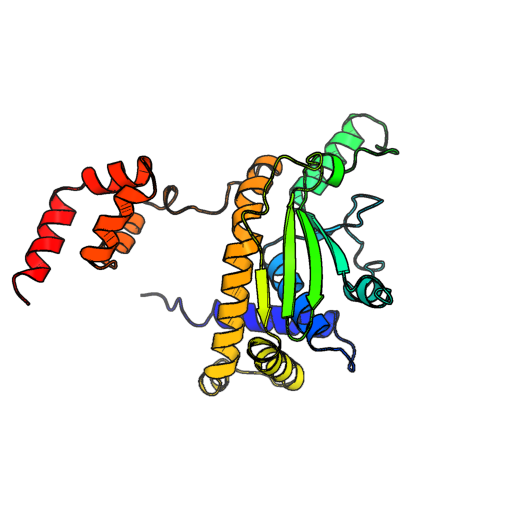1.00 52.69 107 TYR A O 1
ATOM 864 N N . ASN A 1 108 ? 20.185 -5.850 -10.551 1.00 65.44 108 ASN A N 1
ATOM 865 C CA . ASN A 1 108 ? 18.884 -6.472 -10.352 1.00 65.44 108 ASN A CA 1
ATOM 866 C C . ASN A 1 108 ? 17.756 -5.443 -10.581 1.00 65.44 108 ASN A C 1
ATOM 868 O O . ASN A 1 108 ? 18.016 -4.265 -10.840 1.00 65.44 108 ASN A O 1
ATOM 872 N N . VAL A 1 109 ? 16.490 -5.874 -10.500 1.00 66.50 109 VAL A N 1
ATOM 873 C CA . VAL A 1 109 ? 15.311 -4.992 -10.666 1.00 66.50 109 VAL A CA 1
ATOM 874 C C . VAL A 1 109 ? 15.402 -3.736 -9.790 1.00 66.50 109 VAL A C 1
ATOM 876 O O . VAL A 1 109 ? 14.956 -2.663 -10.192 1.00 66.50 109 VAL A O 1
ATOM 879 N N . ILE A 1 110 ? 16.041 -3.851 -8.624 1.00 68.94 110 ILE A N 1
ATOM 880 C CA . ILE A 1 110 ? 16.227 -2.756 -7.677 1.00 68.94 110 ILE A CA 1
ATOM 881 C C . ILE A 1 110 ? 17.252 -1.759 -8.206 1.00 68.94 110 ILE A C 1
ATOM 883 O O . ILE A 1 110 ? 16.909 -0.586 -8.320 1.00 68.94 110 ILE A O 1
ATOM 887 N N . GLU A 1 111 ? 18.454 -2.193 -8.597 1.00 68.94 111 GLU A N 1
ATOM 888 C CA . GLU A 1 111 ? 19.471 -1.308 -9.192 1.00 68.94 111 GLU A CA 1
ATOM 889 C C . GLU A 1 111 ? 19.006 -0.647 -10.498 1.00 68.94 111 GLU A C 1
ATOM 891 O O . GLU A 1 111 ? 19.390 0.485 -10.789 1.00 68.94 111 GLU A O 1
ATOM 896 N N . GLY A 1 112 ? 18.151 -1.325 -11.267 1.00 68.50 112 GLY A N 1
ATOM 897 C CA . GLY A 1 112 ? 17.563 -0.806 -12.504 1.00 68.50 112 GLY A CA 1
ATOM 898 C C . GLY A 1 112 ? 16.448 0.229 -12.316 1.00 68.50 112 GLY A C 1
ATOM 899 O O . GLY A 1 112 ? 15.909 0.706 -13.311 1.00 68.50 112 GLY A O 1
ATOM 900 N N . GLY A 1 113 ? 16.076 0.566 -11.078 1.00 72.75 113 GLY A N 1
ATOM 901 C CA . GLY A 1 113 ? 14.989 1.512 -10.806 1.00 72.75 113 GLY A CA 1
ATOM 902 C C . GLY A 1 113 ? 13.579 0.947 -10.953 1.00 72.75 113 GLY A C 1
ATOM 903 O O . GLY A 1 113 ? 12.608 1.691 -10.873 1.00 72.75 113 GLY A O 1
ATOM 904 N N . GLY A 1 114 ? 13.455 -0.365 -11.144 1.00 81.12 114 GLY A N 1
ATOM 905 C CA . GLY A 1 114 ? 12.197 -1.047 -11.428 1.00 81.12 114 GLY A CA 1
ATOM 906 C C . GLY A 1 114 ? 11.379 -1.418 -10.191 1.00 81.12 114 GLY A C 1
ATOM 907 O O . GLY A 1 114 ? 10.587 -2.353 -10.254 1.00 81.12 114 GLY A O 1
ATOM 908 N N . GLY A 1 115 ? 11.571 -0.759 -9.052 1.00 86.44 115 GLY A N 1
ATOM 909 C CA . GLY A 1 115 ? 10.878 -1.098 -7.814 1.00 86.44 115 GLY A CA 1
ATOM 910 C C . GLY A 1 115 ? 10.757 0.072 -6.851 1.00 86.44 115 GLY A C 1
ATOM 911 O O . GLY A 1 115 ? 11.263 1.170 -7.084 1.00 86.44 115 GLY A O 1
ATOM 912 N N . ILE A 1 116 ? 10.077 -0.190 -5.742 1.00 88.62 116 ILE A N 1
ATOM 913 C CA . ILE A 1 116 ? 10.013 0.696 -4.586 1.00 88.62 116 ILE A CA 1
ATOM 914 C C . ILE A 1 116 ? 10.681 0.031 -3.396 1.00 88.62 116 ILE A C 1
ATOM 916 O O . ILE A 1 116 ? 10.578 -1.180 -3.202 1.00 88.62 116 ILE A O 1
ATOM 920 N N . GLN A 1 117 ? 11.328 0.844 -2.578 1.00 87.25 117 GLN A N 1
ATOM 921 C CA . GLN A 1 117 ? 11.817 0.471 -1.263 1.00 87.25 117 GLN A CA 1
ATOM 922 C C . GLN A 1 117 ? 11.083 1.312 -0.218 1.00 87.25 117 GLN A C 1
ATOM 924 O O . GLN A 1 117 ? 10.933 2.527 -0.374 1.00 87.25 117 GLN A O 1
ATOM 929 N N . LEU A 1 118 ? 10.616 0.666 0.843 1.00 89.75 118 LEU A N 1
ATOM 930 C CA . LEU A 1 118 ? 9.979 1.320 1.976 1.00 89.75 118 LEU A CA 1
ATOM 931 C C . LEU A 1 118 ? 10.889 1.165 3.181 1.00 89.75 118 LEU A C 1
ATOM 933 O O . LEU A 1 118 ? 11.127 0.043 3.631 1.00 89.75 118 LEU A O 1
ATOM 937 N N . MET A 1 119 ? 11.361 2.286 3.717 1.00 89.38 119 MET A N 1
ATOM 938 C CA . MET A 1 119 ? 11.922 2.301 5.060 1.00 89.38 119 MET A CA 1
ATOM 939 C C . MET A 1 119 ? 10.767 2.458 6.037 1.00 89.38 119 MET A C 1
ATOM 941 O O . MET A 1 119 ? 10.079 3.478 6.020 1.00 89.38 119 MET A O 1
ATOM 945 N N . ILE A 1 120 ? 10.558 1.466 6.888 1.00 89.00 120 ILE A N 1
ATOM 946 C CA . ILE A 1 120 ? 9.545 1.521 7.936 1.00 89.00 120 ILE A CA 1
ATOM 947 C C . ILE A 1 120 ? 10.244 1.768 9.260 1.00 89.00 120 ILE A C 1
ATOM 949 O O . ILE A 1 120 ? 11.238 1.113 9.555 1.00 89.00 120 ILE A O 1
ATOM 953 N N . GLN A 1 121 ? 9.728 2.702 10.047 1.00 90.12 121 GLN A N 1
ATOM 954 C CA . GLN A 1 121 ? 10.263 3.096 11.337 1.00 90.12 121 GLN A CA 1
ATOM 955 C C . GLN A 1 121 ? 9.169 3.095 12.405 1.00 90.12 121 GLN A C 1
ATOM 957 O O . GLN A 1 121 ? 8.199 3.847 12.303 1.00 90.12 121 GLN A O 1
ATOM 962 N N . SER A 1 122 ? 9.377 2.327 13.472 1.00 86.81 122 SER A N 1
ATOM 963 C CA . SER A 1 122 ? 8.521 2.343 14.662 1.00 86.81 122 SER A CA 1
ATOM 964 C C . SER A 1 122 ? 9.045 3.345 15.684 1.00 86.81 122 SER A C 1
ATOM 966 O O . SER A 1 122 ? 10.181 3.230 16.140 1.00 86.81 122 SER A O 1
ATOM 968 N N . ARG A 1 123 ? 8.229 4.335 16.059 1.00 86.00 123 ARG A N 1
ATOM 969 C CA . ARG A 1 123 ? 8.583 5.356 17.056 1.00 86.00 123 ARG A CA 1
ATOM 970 C C . ARG A 1 123 ? 7.381 5.748 17.904 1.00 86.00 123 ARG A C 1
ATOM 972 O O . ARG A 1 123 ? 6.457 6.395 17.420 1.00 86.00 123 ARG A O 1
ATOM 979 N N . GLY A 1 124 ? 7.450 5.452 19.201 1.00 87.94 124 GLY A N 1
ATOM 980 C CA . GLY A 1 124 ? 6.350 5.738 20.123 1.00 87.94 124 GLY A CA 1
ATOM 981 C C . GLY A 1 124 ? 5.097 4.975 19.701 1.00 87.94 124 GLY A C 1
ATOM 982 O O . GLY A 1 124 ? 5.175 3.764 19.556 1.00 87.94 124 GLY A O 1
ATOM 983 N N . ASN A 1 125 ? 4.000 5.698 19.468 1.00 91.56 125 ASN A N 1
ATOM 984 C CA . ASN A 1 125 ? 2.724 5.148 18.989 1.00 91.56 125 ASN A CA 1
ATOM 985 C C . ASN A 1 125 ? 2.570 5.281 17.463 1.00 91.56 125 ASN A C 1
ATOM 987 O O . ASN A 1 125 ? 1.450 5.298 16.960 1.00 91.56 125 ASN A O 1
ATOM 991 N N . PHE A 1 126 ? 3.664 5.493 16.728 1.00 92.06 126 PHE A N 1
ATOM 992 C CA . PHE A 1 126 ? 3.610 5.777 15.299 1.00 92.06 126 PHE A CA 1
ATOM 993 C C . PHE A 1 126 ? 4.467 4.812 14.485 1.00 92.06 126 PHE A C 1
ATOM 995 O O . PHE A 1 126 ? 5.632 4.560 14.809 1.00 92.06 126 PHE A O 1
ATOM 1002 N N . VAL A 1 127 ? 3.915 4.373 13.354 1.00 92.25 127 VAL A N 1
ATOM 1003 C CA . VAL A 1 127 ? 4.668 3.751 12.261 1.00 92.25 127 VAL A CA 1
ATOM 1004 C C . VAL A 1 127 ? 4.849 4.774 11.153 1.00 92.25 127 VAL A C 1
ATOM 1006 O O . VAL A 1 127 ? 3.884 5.241 10.553 1.00 92.25 127 VAL A O 1
ATOM 1009 N N . ASN A 1 128 ? 6.101 5.111 10.878 1.00 92.69 128 ASN A N 1
ATOM 1010 C CA . ASN A 1 128 ? 6.487 6.004 9.796 1.00 92.69 128 ASN A CA 1
ATOM 1011 C C . ASN A 1 128 ? 6.984 5.164 8.620 1.00 92.69 128 ASN A C 1
ATOM 1013 O O . ASN A 1 128 ? 7.826 4.286 8.801 1.00 92.69 128 ASN A O 1
ATOM 1017 N N . VAL A 1 129 ? 6.481 5.426 7.420 1.00 92.38 129 VAL A N 1
ATOM 1018 C CA . VAL A 1 129 ? 6.872 4.741 6.189 1.00 92.38 129 VAL A CA 1
ATOM 1019 C C . VAL A 1 129 ? 7.391 5.777 5.206 1.00 92.38 129 VAL A C 1
ATOM 1021 O O . VAL A 1 129 ? 6.686 6.711 4.822 1.00 92.38 129 VAL A O 1
ATOM 1024 N N . TYR A 1 130 ? 8.637 5.592 4.790 1.00 90.62 130 TYR A N 1
ATOM 1025 C CA . TYR A 1 130 ? 9.330 6.455 3.845 1.00 90.62 130 TYR A CA 1
ATOM 1026 C C . TYR A 1 130 ? 9.534 5.684 2.540 1.00 90.62 130 TYR A C 1
ATOM 1028 O O . TYR A 1 130 ? 10.482 4.896 2.429 1.00 90.62 130 TYR A O 1
ATOM 1036 N N . PRO A 1 131 ? 8.628 5.851 1.565 1.00 89.00 131 PRO A N 1
ATOM 1037 C CA . PRO A 1 131 ? 8.743 5.186 0.284 1.00 89.00 131 PRO A CA 1
ATOM 1038 C C . PRO A 1 131 ? 9.746 5.912 -0.627 1.00 89.00 131 PRO A C 1
ATOM 1040 O O . PRO A 1 131 ? 9.853 7.139 -0.628 1.00 89.00 131 PRO A O 1
ATOM 1043 N N . SER A 1 132 ? 10.484 5.159 -1.438 1.00 86.25 132 SER A N 1
ATOM 1044 C CA . SER A 1 132 ? 11.355 5.706 -2.486 1.00 86.25 132 SER A CA 1
ATOM 1045 C C . SER A 1 132 ? 11.514 4.719 -3.639 1.00 86.25 132 SER A C 1
ATOM 1047 O O . SER A 1 132 ? 11.334 3.517 -3.456 1.00 86.25 132 SER A O 1
ATOM 1049 N N . LEU A 1 133 ? 11.839 5.217 -4.835 1.00 84.94 133 LEU A N 1
ATOM 1050 C CA . LEU A 1 133 ? 12.182 4.355 -5.966 1.00 84.94 133 LEU A CA 1
ATOM 1051 C C . LEU A 1 133 ? 13.526 3.676 -5.685 1.00 84.94 133 LEU A C 1
ATOM 1053 O O . LEU A 1 133 ? 14.463 4.313 -5.197 1.00 84.94 133 LEU A O 1
ATOM 1057 N N . SER A 1 134 ? 13.628 2.390 -6.002 1.00 77.06 134 SER A N 1
ATOM 1058 C CA . SER A 1 134 ? 14.894 1.662 -5.943 1.00 77.06 134 SER A CA 1
ATOM 1059 C C . SER A 1 134 ? 15.887 2.200 -6.986 1.00 77.06 134 SER A C 1
ATOM 1061 O O . SER A 1 134 ? 15.489 2.898 -7.910 1.00 77.06 134 SER A O 1
ATOM 1063 N N . GLY A 1 135 ? 17.189 1.924 -6.862 1.00 65.88 135 GLY A N 1
ATOM 1064 C CA . GLY A 1 135 ? 18.174 2.124 -7.949 1.00 65.88 135 GLY A CA 1
ATOM 1065 C C . GLY A 1 135 ? 18.555 3.567 -8.302 1.00 65.88 135 GLY A C 1
ATOM 1066 O O . GLY A 1 135 ? 19.612 3.804 -8.891 1.00 65.88 135 GLY A O 1
ATOM 1067 N N . TYR A 1 136 ? 17.772 4.562 -7.888 1.00 58.34 136 TYR A N 1
ATOM 1068 C CA . TYR A 1 136 ? 18.189 5.955 -7.965 1.00 58.34 136 TYR A CA 1
ATOM 1069 C C . TYR A 1 136 ? 19.300 6.193 -6.945 1.00 58.34 136 TYR A C 1
ATOM 1071 O O . TYR A 1 136 ? 19.113 6.030 -5.738 1.00 58.34 136 TYR A O 1
ATOM 1079 N N . ARG A 1 137 ? 20.489 6.565 -7.441 1.00 45.84 137 ARG A N 1
ATOM 1080 C CA . ARG A 1 137 ? 21.630 6.927 -6.593 1.00 45.84 137 ARG A CA 1
ATOM 1081 C C . ARG A 1 137 ? 21.171 7.960 -5.565 1.00 45.84 137 ARG A C 1
ATOM 1083 O O . ARG A 1 137 ? 20.622 8.997 -5.940 1.00 45.84 137 ARG A O 1
ATOM 1090 N N . LEU A 1 138 ? 21.397 7.638 -4.290 1.00 45.41 138 LEU A N 1
ATOM 1091 C CA . LEU A 1 138 ? 21.103 8.479 -3.134 1.00 45.41 138 LEU A CA 1
ATOM 1092 C C . LEU A 1 138 ? 21.401 9.957 -3.440 1.00 45.41 138 LEU A C 1
ATOM 1094 O O . LEU A 1 138 ? 22.543 10.301 -3.745 1.00 45.41 138 LEU A O 1
ATOM 1098 N N . GLY A 1 139 ? 20.388 10.821 -3.316 1.00 41.66 139 GLY A N 1
ATOM 1099 C CA . GLY A 1 139 ? 20.604 12.265 -3.164 1.00 41.66 139 GLY A CA 1
ATOM 1100 C C . GLY A 1 139 ? 19.793 13.220 -4.043 1.00 41.66 139 GLY A C 1
ATOM 1101 O O . GLY A 1 139 ? 19.925 14.421 -3.836 1.00 41.66 139 GLY A O 1
ATOM 1102 N N . LEU A 1 140 ? 18.962 12.759 -4.988 1.00 42.53 140 LEU A N 1
ATOM 1103 C CA . LEU A 1 140 ? 18.200 13.677 -5.866 1.00 42.53 140 LEU A CA 1
ATOM 1104 C C . LEU A 1 140 ? 16.678 13.652 -5.694 1.00 42.53 140 LEU A C 1
ATOM 1106 O O . LEU A 1 140 ? 16.007 14.530 -6.231 1.00 42.53 140 LEU A O 1
ATOM 1110 N N . TYR A 1 141 ? 16.132 12.717 -4.918 1.00 46.03 141 TYR A N 1
ATOM 1111 C CA . TYR A 1 141 ? 14.715 12.726 -4.563 1.00 46.03 141 TYR A CA 1
ATOM 1112 C C . TYR A 1 141 ? 14.565 13.033 -3.075 1.00 46.03 141 TYR A C 1
ATOM 1114 O O . TYR A 1 141 ? 14.887 12.219 -2.212 1.00 46.03 141 TYR A O 1
ATOM 1122 N N . SER A 1 142 ? 14.095 14.246 -2.782 1.00 46.94 142 SER A N 1
ATOM 1123 C CA . SER A 1 142 ? 13.469 14.548 -1.496 1.00 46.94 142 SER A CA 1
ATOM 1124 C C . SER A 1 142 ? 12.271 13.606 -1.340 1.00 46.94 142 SER A C 1
ATOM 1126 O O . SER A 1 142 ? 11.553 13.434 -2.328 1.00 46.94 142 SER A O 1
ATOM 1128 N N . PRO A 1 143 ? 12.013 12.999 -0.169 1.00 52.28 143 PRO A N 1
ATOM 1129 C CA . PRO A 1 143 ? 10.784 12.244 0.027 1.00 52.28 143 PRO A CA 1
ATOM 1130 C C . PRO A 1 143 ? 9.626 13.241 -0.058 1.00 52.28 143 PRO A C 1
ATOM 1132 O O . PRO A 1 143 ? 9.358 13.980 0.884 1.00 52.28 143 PRO A O 1
ATOM 1135 N N . ILE A 1 144 ? 9.003 13.342 -1.234 1.00 60.53 144 ILE A N 1
ATOM 1136 C CA . ILE A 1 144 ? 7.772 14.122 -1.422 1.00 60.53 144 ILE A CA 1
ATOM 1137 C C . ILE A 1 144 ? 6.640 13.448 -0.634 1.00 60.53 144 ILE A C 1
ATOM 1139 O O . ILE A 1 144 ? 5.723 14.121 -0.176 1.00 60.53 144 ILE A O 1
ATOM 1143 N N . HIS A 1 145 ? 6.763 12.137 -0.417 1.00 69.62 145 HIS A N 1
ATOM 1144 C CA . HIS A 1 145 ? 5.770 11.297 0.223 1.00 69.62 145 HIS A CA 1
ATOM 1145 C C . HIS A 1 145 ? 6.327 10.654 1.492 1.00 69.62 145 HIS A C 1
ATOM 1147 O O . HIS A 1 145 ? 7.439 10.120 1.505 1.00 69.62 145 HIS A O 1
ATOM 1153 N N . HIS A 1 146 ? 5.546 10.721 2.564 1.00 84.25 146 HIS A N 1
ATOM 1154 C CA . HIS A 1 146 ? 5.816 10.076 3.840 1.00 84.25 146 HIS A CA 1
ATOM 1155 C C . HIS A 1 146 ? 4.481 9.739 4.494 1.00 84.25 146 HIS A C 1
ATOM 1157 O O . HIS A 1 146 ? 3.634 10.611 4.680 1.00 84.25 146 HIS A O 1
ATOM 1163 N N . LEU A 1 147 ? 4.324 8.480 4.885 1.00 92.06 147 LEU A N 1
ATOM 1164 C CA . LEU A 1 147 ? 3.134 7.986 5.557 1.00 92.06 147 LEU A CA 1
ATOM 1165 C C . LEU A 1 147 ? 3.413 7.869 7.058 1.00 92.06 147 LEU A C 1
ATOM 1167 O O . LEU A 1 147 ? 4.352 7.191 7.458 1.00 92.06 147 LEU A O 1
ATOM 1171 N N . CYS A 1 148 ? 2.570 8.481 7.886 1.00 93.88 148 CYS A N 1
ATOM 1172 C CA . CYS A 1 148 ? 2.602 8.329 9.340 1.00 93.88 148 CYS A CA 1
ATOM 1173 C C . CYS A 1 148 ? 1.284 7.716 9.818 1.00 93.88 148 CYS A C 1
ATOM 1175 O O . CYS A 1 148 ? 0.217 8.294 9.601 1.00 93.88 148 CYS A O 1
ATOM 1177 N N . LEU A 1 149 ? 1.359 6.552 10.458 1.00 95.06 149 LEU A N 1
ATOM 1178 C CA . LEU A 1 149 ? 0.212 5.830 10.998 1.00 95.06 149 LEU A CA 1
ATOM 1179 C C . LEU A 1 149 ? 0.245 5.868 12.524 1.00 95.06 149 LEU A C 1
ATOM 1181 O O . LEU A 1 149 ? 1.231 5.453 13.124 1.00 95.06 149 LEU A O 1
ATOM 1185 N N . ASP A 1 150 ? -0.841 6.344 13.130 1.00 93.75 150 ASP A N 1
ATOM 1186 C CA . ASP A 1 150 ? -1.051 6.358 14.580 1.00 93.75 150 ASP A CA 1
ATOM 1187 C C . ASP A 1 150 ? -1.684 5.038 15.036 1.00 93.75 150 ASP A C 1
ATOM 1189 O O . ASP A 1 150 ? -2.790 4.681 14.610 1.00 93.75 150 ASP A O 1
ATOM 1193 N N . GLU A 1 151 ? -0.995 4.327 15.923 1.00 92.06 151 GLU A N 1
ATOM 1194 C CA . GLU A 1 151 ? -1.487 3.099 16.534 1.00 92.06 151 GLU A CA 1
ATOM 1195 C C . GLU A 1 151 ? -2.829 3.300 17.236 1.00 92.06 151 GLU A C 1
ATOM 1197 O O . GLU A 1 151 ? -3.729 2.480 17.075 1.00 92.06 151 GLU A O 1
ATOM 1202 N N . GLN A 1 152 ? -3.005 4.395 17.978 1.00 90.88 152 GLN A N 1
ATOM 1203 C CA . GLN A 1 152 ? -4.221 4.621 18.766 1.00 90.88 152 GLN A CA 1
ATOM 1204 C C . GLN A 1 152 ? -5.451 4.818 17.884 1.00 90.88 152 GLN A C 1
ATOM 1206 O O . GLN A 1 152 ? -6.575 4.548 18.305 1.00 90.88 152 GLN A O 1
ATOM 1211 N N . ARG A 1 153 ? -5.230 5.283 16.656 1.00 91.31 153 ARG A N 1
ATOM 1212 C CA . ARG A 1 153 ? -6.286 5.530 15.686 1.00 91.31 153 ARG A CA 1
ATOM 1213 C C . ARG A 1 153 ? -6.665 4.269 14.921 1.00 91.31 153 ARG A C 1
ATOM 1215 O O . ARG A 1 153 ? -7.846 3.955 14.805 1.00 91.31 153 ARG A O 1
ATOM 1222 N N . PHE A 1 154 ? -5.677 3.565 14.376 1.00 92.25 154 PHE A N 1
ATOM 1223 C CA . PHE A 1 154 ? -5.931 2.509 13.396 1.00 92.25 154 PHE A CA 1
ATOM 1224 C C . PHE A 1 154 ? -5.910 1.099 13.993 1.00 92.25 154 PHE A C 1
ATOM 1226 O O . PHE A 1 154 ? -6.670 0.241 13.537 1.00 92.25 154 PHE A O 1
ATOM 1233 N N . CYS A 1 155 ? -5.101 0.840 15.026 1.00 90.06 155 CYS A N 1
ATOM 1234 C CA . CYS A 1 155 ? -4.998 -0.499 15.610 1.00 90.06 155 CYS A CA 1
ATOM 1235 C C . CYS A 1 155 ? -6.315 -1.004 16.204 1.00 90.06 155 CYS A C 1
ATOM 1237 O O . CYS A 1 155 ? -6.636 -2.152 15.916 1.00 90.06 155 CYS A O 1
ATOM 1239 N N . PRO A 1 156 ? -7.139 -0.202 16.912 1.00 89.75 156 PRO A N 1
ATOM 1240 C CA . PRO A 1 156 ? -8.425 -0.690 17.414 1.00 89.75 156 PRO A CA 1
ATOM 1241 C C . PRO A 1 156 ? -9.338 -1.236 16.307 1.00 89.75 156 PRO A C 1
ATOM 1243 O O . PRO A 1 156 ? -10.008 -2.249 16.493 1.00 89.75 156 PRO A O 1
ATOM 1246 N N . ALA A 1 157 ? -9.342 -0.601 15.129 1.00 88.12 157 ALA A N 1
ATOM 1247 C CA . ALA A 1 157 ? -10.130 -1.059 13.988 1.00 88.12 157 ALA A CA 1
ATOM 1248 C C . ALA A 1 157 ? -9.553 -2.342 13.362 1.00 88.12 157 ALA A C 1
ATOM 1250 O O . ALA A 1 157 ? -10.305 -3.251 13.008 1.00 88.12 157 ALA A O 1
ATOM 1251 N N . ILE A 1 158 ? -8.224 -2.441 13.262 1.00 88.12 158 ILE A N 1
ATOM 1252 C CA . ILE A 1 158 ? -7.533 -3.632 12.743 1.00 88.12 158 ILE A CA 1
ATOM 1253 C C . ILE A 1 158 ? -7.700 -4.825 13.694 1.00 88.12 158 ILE A C 1
ATOM 1255 O O . ILE A 1 158 ? -8.020 -5.926 13.252 1.00 88.12 158 ILE A O 1
ATOM 1259 N N . GLU A 1 159 ? -7.530 -4.616 14.999 1.00 86.00 159 GLU A N 1
ATOM 1260 C CA . GLU A 1 159 ? -7.748 -5.629 16.035 1.00 86.00 159 GLU A CA 1
ATOM 1261 C C . GLU A 1 159 ? -9.192 -6.110 16.043 1.00 86.00 159 GLU A C 1
ATOM 1263 O O . GLU A 1 159 ? -9.445 -7.310 16.136 1.00 86.00 159 GLU A O 1
ATOM 1268 N N . PHE A 1 160 ? -10.143 -5.191 15.875 1.00 83.19 160 PHE A N 1
ATOM 1269 C CA . PHE A 1 160 ? -11.544 -5.547 15.739 1.00 83.19 160 PHE A CA 1
ATOM 1270 C C . PHE A 1 160 ? -11.788 -6.455 14.524 1.00 83.19 160 PHE A C 1
ATOM 1272 O O . PHE A 1 160 ? -12.461 -7.480 14.653 1.00 83.19 160 PHE A O 1
ATOM 1279 N N . LEU A 1 161 ? -11.222 -6.134 13.353 1.00 82.12 161 LEU A N 1
ATOM 1280 C CA . LEU A 1 161 ? -11.322 -7.008 12.177 1.00 82.12 161 LEU A CA 1
ATOM 1281 C C . LEU A 1 161 ? -10.697 -8.380 12.414 1.00 82.12 161 LEU A C 1
ATOM 1283 O O . LEU A 1 161 ? -11.262 -9.385 11.979 1.00 82.12 161 LEU A O 1
ATOM 1287 N N . TRP A 1 162 ? -9.541 -8.400 13.076 1.00 79.31 162 TRP A N 1
ATOM 1288 C CA . TRP A 1 162 ? -8.790 -9.608 13.384 1.00 79.31 162 TRP A CA 1
ATOM 1289 C C . TRP A 1 162 ? -9.553 -10.534 14.330 1.00 79.31 162 TRP A C 1
ATOM 1291 O O . TRP A 1 162 ? -9.706 -11.721 14.049 1.00 79.31 162 TRP A O 1
ATOM 1301 N N . ALA A 1 163 ? -10.082 -9.985 15.424 1.00 80.94 163 ALA A N 1
ATOM 1302 C CA . ALA A 1 163 ? -10.841 -10.731 16.423 1.00 80.94 163 ALA A CA 1
ATOM 1303 C C . ALA A 1 163 ? -12.126 -11.350 15.848 1.00 80.94 163 ALA A C 1
ATOM 1305 O O . ALA A 1 163 ? -12.592 -12.372 16.339 1.00 80.94 163 ALA A O 1
ATOM 1306 N N . ASN A 1 164 ? -12.680 -10.755 14.788 1.00 77.62 164 ASN A N 1
ATOM 1307 C CA . ASN A 1 164 ? -13.897 -11.222 14.122 1.00 77.62 164 ASN A CA 1
ATOM 1308 C C . ASN A 1 164 ? -13.616 -11.941 12.790 1.00 77.62 164 ASN A C 1
ATOM 1310 O O . ASN A 1 164 ? -14.505 -12.016 11.941 1.00 77.62 164 ASN A O 1
ATOM 1314 N N . ARG A 1 165 ? -12.393 -12.452 12.576 1.00 74.38 165 ARG A N 1
ATOM 1315 C CA . ARG A 1 165 ? -11.977 -13.104 11.317 1.00 74.38 165 ARG A CA 1
ATOM 1316 C C . ARG A 1 165 ? -12.838 -14.310 10.923 1.00 74.38 165 ARG A C 1
ATOM 1318 O O . ARG A 1 165 ? -13.089 -14.490 9.736 1.00 74.38 165 ARG A O 1
ATOM 1325 N N . ASP A 1 166 ? -13.323 -15.060 11.913 1.00 71.50 166 ASP A N 1
ATOM 1326 C CA . ASP A 1 166 ? -14.108 -16.292 11.735 1.00 71.50 166 ASP A CA 1
ATOM 1327 C C . ASP A 1 166 ? -15.624 -16.036 11.655 1.00 71.50 166 ASP A C 1
ATOM 1329 O O . ASP A 1 166 ? -16.409 -16.954 11.419 1.00 71.50 166 ASP A O 1
ATOM 1333 N N . VAL A 1 167 ? -16.052 -14.785 11.858 1.00 69.88 167 VAL A N 1
ATOM 1334 C CA . VAL A 1 167 ? -17.455 -14.387 11.736 1.00 69.88 167 VAL A CA 1
ATOM 1335 C C . VAL A 1 167 ? -17.726 -14.010 10.286 1.00 69.88 167 VAL A C 1
ATOM 1337 O O . VAL A 1 167 ? -17.065 -13.126 9.722 1.00 69.88 167 VAL A O 1
ATOM 1340 N N . ASP A 1 168 ? -18.721 -14.672 9.699 1.00 63.38 168 ASP A N 1
ATOM 1341 C CA . ASP A 1 168 ? -19.245 -14.363 8.374 1.00 63.38 168 ASP A CA 1
ATOM 1342 C C . ASP A 1 168 ? -20.009 -13.033 8.468 1.00 63.38 168 ASP A C 1
ATOM 1344 O O . ASP A 1 168 ? -21.201 -12.985 8.773 1.00 63.38 168 ASP A O 1
ATOM 1348 N N . LEU A 1 169 ? -19.274 -11.925 8.327 1.00 59.91 169 LEU A N 1
ATOM 1349 C CA . LEU A 1 169 ? -19.828 -10.576 8.303 1.00 59.91 169 LEU A CA 1
ATOM 1350 C C . LEU A 1 169 ? -20.635 -10.435 7.012 1.00 59.91 169 LEU A C 1
ATOM 1352 O O . LEU A 1 169 ? -20.130 -9.969 5.992 1.00 59.91 169 LEU A O 1
ATOM 1356 N N . GLY A 1 170 ? -21.890 -10.877 7.033 1.00 55.31 170 GLY A N 1
ATOM 1357 C CA . GLY A 1 170 ? -22.810 -10.594 5.945 1.00 55.31 170 GLY A CA 1
ATOM 1358 C C . GLY A 1 170 ? -22.902 -9.082 5.710 1.00 55.31 170 GLY A C 1
ATOM 1359 O O . GLY A 1 170 ? -22.727 -8.283 6.631 1.00 55.31 170 GLY A O 1
ATOM 1360 N N . ASP A 1 171 ? -23.257 -8.688 4.487 1.00 52.31 171 ASP A N 1
ATOM 1361 C CA . ASP A 1 171 ? -23.380 -7.286 4.036 1.00 52.31 171 ASP A CA 1
ATOM 1362 C C . ASP A 1 171 ? -24.247 -6.405 4.971 1.00 52.31 171 ASP A C 1
ATOM 1364 O O . ASP A 1 171 ? -24.138 -5.183 4.994 1.00 52.31 171 ASP A O 1
ATOM 1368 N N . ARG A 1 172 ? -25.113 -7.030 5.785 1.00 48.38 172 ARG A N 1
ATOM 1369 C CA . ARG A 1 172 ? -26.017 -6.363 6.733 1.00 48.38 172 ARG A CA 1
ATOM 1370 C C . ARG A 1 172 ? -25.406 -6.043 8.098 1.00 48.38 172 ARG A C 1
ATOM 1372 O O . ARG A 1 172 ? -25.846 -5.066 8.699 1.00 48.38 172 ARG A O 1
ATOM 1379 N N . ASP A 1 173 ? -24.414 -6.798 8.564 1.00 50.81 173 ASP A N 1
ATOM 1380 C CA . ASP A 1 173 ? -23.810 -6.559 9.882 1.00 50.81 173 ASP A CA 1
ATOM 1381 C C . ASP A 1 173 ? -22.741 -5.463 9.820 1.00 50.81 173 ASP A C 1
ATOM 1383 O O . ASP A 1 173 ? -22.580 -4.718 10.780 1.00 50.81 173 ASP A O 1
ATOM 1387 N N . LEU A 1 174 ? -22.107 -5.251 8.659 1.00 51.72 174 LEU A N 1
ATOM 1388 C CA . LEU A 1 174 ? -21.153 -4.154 8.429 1.00 51.72 174 LEU A CA 1
ATOM 1389 C C . LEU A 1 174 ? -21.751 -2.766 8.734 1.00 51.72 174 LEU A C 1
ATOM 1391 O O . LEU A 1 174 ? -21.078 -1.912 9.308 1.00 51.72 174 LEU A O 1
ATOM 1395 N N . HIS A 1 175 ? -23.049 -2.564 8.476 1.00 50.00 175 HIS A N 1
ATOM 1396 C CA . HIS A 1 175 ? -23.743 -1.306 8.771 1.00 50.00 175 HIS A CA 1
ATOM 1397 C C . HIS A 1 175 ? -23.835 -0.963 10.268 1.00 50.00 175 HIS A C 1
ATOM 1399 O O . HIS A 1 175 ? -24.033 0.207 10.605 1.00 50.00 175 HIS A O 1
ATOM 1405 N N . GLN A 1 176 ? -23.672 -1.939 11.169 1.00 49.75 176 GLN A N 1
ATOM 1406 C CA . GLN A 1 176 ? -23.651 -1.705 12.616 1.00 49.75 176 GLN A CA 1
ATOM 1407 C C . GLN A 1 176 ? -22.265 -1.243 13.120 1.00 49.75 176 GLN A C 1
ATOM 1409 O O . GLN A 1 176 ? -22.143 -0.806 14.265 1.00 49.75 176 GLN A O 1
ATOM 1414 N N . TYR A 1 177 ? -21.237 -1.261 12.258 1.00 55.38 177 TYR A N 1
ATOM 1415 C CA . TYR A 1 177 ? -19.825 -1.028 12.594 1.00 55.38 177 TYR A CA 1
ATOM 1416 C C . TYR A 1 177 ? -19.208 0.186 11.874 1.00 55.38 177 TYR A C 1
ATOM 1418 O O . TYR A 1 177 ? -18.035 0.170 11.501 1.00 55.38 177 TYR A O 1
ATOM 1426 N N . GLN A 1 178 ? -19.966 1.279 11.732 1.00 59.47 178 GLN A N 1
ATOM 1427 C CA . GLN A 1 178 ? -19.526 2.498 11.025 1.00 59.47 178 GLN A CA 1
ATOM 1428 C C . GLN A 1 178 ? -18.184 3.093 11.503 1.00 59.47 178 GLN A C 1
ATOM 1430 O O . GLN A 1 178 ? -17.558 3.838 10.753 1.00 59.47 178 GLN A O 1
ATOM 1435 N N . SER A 1 179 ? -17.743 2.819 12.737 1.00 71.38 179 SER A N 1
ATOM 1436 C CA . SER A 1 179 ? -16.507 3.390 13.294 1.00 71.38 179 SER A CA 1
ATOM 1437 C C . SER A 1 179 ? -15.235 2.645 12.831 1.00 71.38 179 SER A C 1
ATOM 1439 O O . SER A 1 179 ? -14.401 3.287 12.190 1.00 71.38 179 SER A O 1
ATOM 1441 N N . PRO A 1 180 ? -15.085 1.312 13.021 1.00 79.44 180 PRO A N 1
ATOM 1442 C CA . PRO A 1 180 ? -13.931 0.574 12.493 1.00 79.44 180 PRO A CA 1
ATOM 1443 C C . PRO A 1 180 ? -13.790 0.642 10.970 1.00 79.44 180 PRO A C 1
ATOM 1445 O O . PRO A 1 180 ? -12.702 0.919 10.469 1.00 79.44 180 PRO A O 1
ATOM 1448 N N . GLU A 1 181 ? -14.886 0.437 10.230 1.00 78.25 181 GLU A N 1
ATOM 1449 C CA . GLU A 1 181 ? -14.898 0.453 8.759 1.00 78.25 181 GLU A CA 1
ATOM 1450 C C . GLU A 1 181 ? -14.347 1.767 8.204 1.00 78.25 181 GLU A C 1
ATOM 1452 O O . GLU A 1 181 ? -13.507 1.775 7.302 1.00 78.25 181 GLU A O 1
ATOM 1457 N N . LYS A 1 182 ? -14.787 2.887 8.782 1.00 84.88 182 LYS A N 1
ATOM 1458 C CA . LYS A 1 182 ? -14.341 4.215 8.380 1.00 84.88 182 LYS A CA 1
ATOM 1459 C C . LYS A 1 182 ? -12.837 4.391 8.579 1.00 84.88 182 LYS A C 1
ATOM 1461 O O . LYS A 1 182 ? -12.184 4.928 7.688 1.00 84.88 182 LYS A O 1
ATOM 1466 N N . GLU A 1 183 ? -12.284 3.943 9.704 1.00 89.25 183 GLU A N 1
ATOM 1467 C CA . GLU A 1 183 ? -10.841 4.055 9.950 1.00 89.25 183 GLU A CA 1
ATOM 1468 C C . GLU A 1 183 ? -10.025 3.147 9.022 1.00 89.25 183 GLU A C 1
ATOM 1470 O O . GLU A 1 183 ? -8.974 3.564 8.541 1.00 89.25 183 GLU A O 1
ATOM 1475 N N . ILE A 1 184 ? -10.524 1.953 8.683 1.00 87.62 184 ILE A N 1
ATOM 1476 C CA . ILE A 1 184 ? -9.880 1.064 7.699 1.00 87.62 184 ILE A CA 1
ATOM 1477 C C . ILE A 1 184 ? -9.895 1.688 6.306 1.00 87.62 184 ILE A C 1
ATOM 1479 O O . ILE A 1 184 ? -8.888 1.660 5.599 1.00 87.62 184 ILE A O 1
ATOM 1483 N N . LEU A 1 185 ? -11.027 2.266 5.899 1.00 87.25 185 LEU A N 1
ATOM 1484 C CA . LEU A 1 185 ? -11.142 2.952 4.615 1.00 87.25 185 LEU A CA 1
ATOM 1485 C C . LEU A 1 185 ? -10.229 4.169 4.533 1.00 87.25 185 LEU A C 1
ATOM 1487 O O . LEU A 1 185 ? -9.632 4.409 3.484 1.00 87.25 185 LEU A O 1
ATOM 1491 N N . GLU A 1 186 ? -10.106 4.920 5.623 1.00 91.00 186 GLU A N 1
ATOM 1492 C CA . GLU A 1 186 ? -9.215 6.069 5.672 1.00 91.00 186 GLU A CA 1
ATOM 1493 C C . GLU A 1 186 ? -7.746 5.630 5.674 1.00 91.00 186 GLU A C 1
ATOM 1495 O O . GLU A 1 186 ? -6.962 6.191 4.916 1.00 91.00 186 GLU A O 1
ATOM 1500 N N . LEU A 1 187 ? -7.375 4.572 6.409 1.00 92.44 187 LEU A N 1
ATOM 1501 C CA . LEU A 1 187 ? -6.043 3.961 6.314 1.00 92.44 187 LEU A CA 1
ATOM 1502 C C . LEU A 1 187 ? -5.733 3.552 4.874 1.00 92.44 187 LEU A C 1
ATOM 1504 O O . LEU A 1 187 ? -4.672 3.890 4.347 1.00 92.44 187 LEU A O 1
ATOM 1508 N N . TRP A 1 188 ? -6.673 2.859 4.227 1.00 90.94 188 TRP A N 1
ATOM 1509 C CA . TRP A 1 188 ? -6.534 2.421 2.843 1.00 90.94 188 TRP A CA 1
ATOM 1510 C C . TRP A 1 188 ? -6.302 3.610 1.920 1.00 90.94 188 TRP A C 1
ATOM 1512 O O . TRP A 1 188 ? -5.392 3.598 1.097 1.00 90.94 188 TRP A O 1
ATOM 1522 N N . LYS A 1 189 ? -7.126 4.649 2.058 1.00 89.19 189 LYS A N 1
ATOM 1523 C CA . LYS A 1 189 ? -7.041 5.864 1.255 1.00 89.19 189 LYS A CA 1
ATOM 1524 C C . LYS A 1 189 ? -5.695 6.564 1.436 1.00 89.19 189 LYS A C 1
ATOM 1526 O O . LYS A 1 189 ? -5.055 6.860 0.438 1.00 89.19 189 LYS A O 1
ATOM 1531 N N . ILE A 1 190 ? -5.233 6.757 2.672 1.00 91.94 190 ILE A N 1
ATOM 1532 C CA . ILE A 1 190 ? -3.938 7.399 2.935 1.00 91.94 190 ILE A CA 1
ATOM 1533 C C . ILE A 1 190 ? -2.800 6.562 2.328 1.00 91.94 190 ILE A C 1
ATOM 1535 O O . ILE A 1 190 ? -1.915 7.112 1.685 1.00 91.94 190 ILE A O 1
ATOM 1539 N N . CYS A 1 191 ? -2.835 5.230 2.445 1.00 91.38 191 CYS A N 1
ATOM 1540 C CA . CYS A 1 191 ? -1.835 4.369 1.802 1.00 91.38 191 CYS A CA 1
ATOM 1541 C C . CYS A 1 191 ? -1.878 4.470 0.267 1.00 91.38 191 CYS A C 1
ATOM 1543 O O . CYS A 1 191 ? -0.831 4.460 -0.385 1.00 91.38 191 CYS A O 1
ATOM 1545 N N . MET A 1 192 ? -3.075 4.582 -0.318 1.00 88.75 192 MET A N 1
ATOM 1546 C CA . MET A 1 192 ? -3.230 4.784 -1.757 1.00 88.75 192 MET A CA 1
ATOM 1547 C C . MET A 1 192 ? -2.647 6.124 -2.210 1.00 88.75 192 MET A C 1
ATOM 1549 O O . MET A 1 192 ? -1.923 6.166 -3.203 1.00 88.75 192 MET A O 1
ATOM 1553 N N . ASP A 1 193 ? -2.948 7.194 -1.478 1.00 87.81 193 ASP A N 1
ATOM 1554 C CA . ASP A 1 193 ? -2.575 8.564 -1.825 1.00 87.81 193 ASP A CA 1
ATOM 1555 C C . ASP A 1 193 ? -1.074 8.825 -1.601 1.00 87.81 193 ASP A C 1
ATOM 1557 O O . ASP A 1 193 ? -0.429 9.458 -2.436 1.00 87.81 193 ASP A O 1
ATOM 1561 N N . GLU A 1 194 ? -0.500 8.300 -0.513 1.00 88.81 194 GLU A N 1
ATOM 1562 C CA . GLU A 1 194 ? 0.896 8.549 -0.126 1.00 88.81 194 GLU A CA 1
ATOM 1563 C C . GLU A 1 194 ? 1.891 7.538 -0.707 1.00 88.81 194 GLU A C 1
ATOM 1565 O O . GLU A 1 194 ? 3.084 7.821 -0.785 1.00 88.81 194 GLU A O 1
ATOM 1570 N N . ILE A 1 195 ? 1.442 6.342 -1.101 1.00 90.62 195 ILE A N 1
ATOM 1571 C CA . ILE A 1 195 ? 2.344 5.290 -1.590 1.00 90.62 195 ILE A CA 1
ATOM 1572 C C . ILE A 1 195 ? 1.865 4.748 -2.934 1.00 90.62 195 ILE A C 1
ATOM 1574 O O . ILE A 1 195 ? 2.542 4.899 -3.943 1.00 90.62 195 ILE A O 1
ATOM 1578 N N . VAL A 1 196 ? 0.701 4.115 -3.006 1.00 91.12 196 VAL A N 1
ATOM 1579 C CA . VAL A 1 196 ? 0.359 3.330 -4.205 1.00 91.12 196 VAL A CA 1
ATOM 1580 C C . VAL A 1 196 ? 0.309 4.188 -5.472 1.00 91.12 196 VAL A C 1
ATOM 1582 O O . VAL A 1 196 ? 0.989 3.881 -6.449 1.00 91.12 196 VAL A O 1
ATOM 1585 N N . LEU A 1 197 ? -0.480 5.262 -5.480 1.00 87.75 197 LEU A N 1
ATOM 1586 C CA . LEU A 1 197 ? -0.714 6.059 -6.683 1.00 87.75 197 LEU A CA 1
ATOM 1587 C C . LEU A 1 197 ? 0.548 6.787 -7.169 1.00 87.75 197 LEU A C 1
ATOM 1589 O O . LEU A 1 197 ? 0.845 6.653 -8.360 1.00 87.75 197 LEU A O 1
ATOM 1593 N N . PRO A 1 198 ? 1.321 7.494 -6.312 1.00 86.12 198 PRO A N 1
ATOM 1594 C CA . PRO A 1 198 ? 2.569 8.122 -6.742 1.00 86.12 198 PRO A CA 1
ATOM 1595 C C . PRO A 1 198 ? 3.522 7.135 -7.417 1.00 86.12 198 PRO A C 1
ATOM 1597 O O . PRO A 1 198 ? 4.055 7.415 -8.488 1.00 86.12 198 PRO A O 1
ATOM 1600 N N . PHE A 1 199 ? 3.689 5.944 -6.840 1.00 87.69 199 PHE A N 1
ATOM 1601 C CA . PHE A 1 199 ? 4.643 4.973 -7.362 1.00 87.69 199 PHE A CA 1
ATOM 1602 C C . PHE A 1 199 ? 4.112 4.172 -8.553 1.00 87.69 199 PHE A C 1
ATOM 1604 O O . PHE A 1 199 ? 4.903 3.796 -9.413 1.00 87.69 199 PHE A O 1
ATOM 1611 N N . LEU A 1 200 ? 2.798 3.964 -8.684 1.00 88.12 200 LEU A N 1
ATOM 1612 C CA . LEU A 1 200 ? 2.226 3.416 -9.917 1.00 88.12 200 LEU A CA 1
ATOM 1613 C C . LEU A 1 200 ? 2.383 4.378 -11.102 1.00 88.12 200 LEU A C 1
ATOM 1615 O O . LEU A 1 200 ? 2.625 3.922 -12.217 1.00 88.12 200 LEU A O 1
ATOM 1619 N N . ILE A 1 201 ? 2.278 5.695 -10.885 1.00 83.81 201 ILE A N 1
ATOM 1620 C CA . ILE A 1 201 ? 2.517 6.695 -11.943 1.00 83.81 201 ILE A CA 1
ATOM 1621 C C . ILE A 1 201 ? 3.947 6.579 -12.490 1.00 83.81 201 ILE A C 1
ATOM 1623 O O . ILE A 1 201 ? 4.140 6.680 -13.700 1.00 83.81 201 ILE A O 1
ATOM 1627 N N . GLU A 1 202 ? 4.924 6.322 -11.620 1.00 83.44 202 GLU A N 1
ATOM 1628 C CA . GLU A 1 202 ? 6.331 6.157 -11.999 1.00 83.44 202 GLU A CA 1
ATOM 1629 C C . GLU A 1 202 ? 6.622 4.767 -12.600 1.00 83.44 202 GLU A C 1
ATOM 1631 O O . GLU A 1 202 ? 7.286 4.654 -13.632 1.00 83.44 202 GLU A O 1
ATOM 1636 N N . LEU A 1 203 ? 6.109 3.689 -11.992 1.00 86.12 203 LEU A N 1
ATOM 1637 C CA . LEU A 1 203 ? 6.430 2.309 -12.377 1.00 86.12 203 LEU A CA 1
ATOM 1638 C C . LEU A 1 203 ? 5.631 1.782 -13.575 1.00 86.12 203 LEU A C 1
ATOM 1640 O O . LEU A 1 203 ? 6.175 0.988 -14.345 1.00 86.12 203 LEU A O 1
ATOM 1644 N N . CYS A 1 204 ? 4.371 2.188 -13.774 1.00 87.50 204 CYS A N 1
ATOM 1645 C CA . CYS A 1 204 ? 3.568 1.697 -14.902 1.00 87.50 204 CYS A CA 1
ATOM 1646 C C . CYS A 1 204 ? 4.231 1.970 -16.267 1.00 87.50 204 CYS A C 1
ATOM 1648 O O . CYS A 1 204 ? 4.336 1.028 -17.056 1.00 87.50 204 CYS A O 1
ATOM 1650 N N . PRO A 1 205 ? 4.765 3.177 -16.552 1.00 84.38 205 PRO A N 1
ATOM 1651 C CA . PRO A 1 205 ? 5.520 3.427 -17.780 1.00 84.38 205 PRO A CA 1
ATOM 1652 C C . PRO A 1 205 ? 6.713 2.480 -17.969 1.00 84.38 205 PRO A C 1
ATOM 1654 O O . PRO A 1 205 ? 6.929 1.985 -19.075 1.00 84.38 205 PRO A O 1
ATOM 1657 N N . MET A 1 206 ? 7.455 2.175 -16.897 1.00 80.00 206 MET A N 1
ATOM 1658 C CA . MET A 1 206 ? 8.579 1.225 -16.937 1.00 80.00 206 MET A CA 1
ATOM 1659 C C . MET A 1 206 ? 8.116 -0.211 -17.204 1.00 80.00 206 MET A C 1
ATOM 1661 O O . MET A 1 206 ? 8.795 -0.982 -17.882 1.00 80.00 206 MET A O 1
ATOM 1665 N N . ALA A 1 207 ? 6.939 -0.566 -16.696 1.00 83.12 207 ALA A N 1
ATOM 1666 C CA . ALA A 1 207 ? 6.297 -1.852 -16.921 1.00 83.12 207 ALA A CA 1
ATOM 1667 C C . ALA A 1 207 ? 5.671 -1.990 -18.324 1.00 83.12 207 ALA A C 1
ATOM 1669 O O . ALA A 1 207 ? 5.228 -3.081 -18.682 1.00 83.12 207 ALA A O 1
ATOM 1670 N N . GLY A 1 208 ? 5.611 -0.910 -19.115 1.00 81.81 208 GLY A N 1
ATOM 1671 C CA . GLY A 1 208 ? 4.845 -0.866 -20.365 1.00 81.81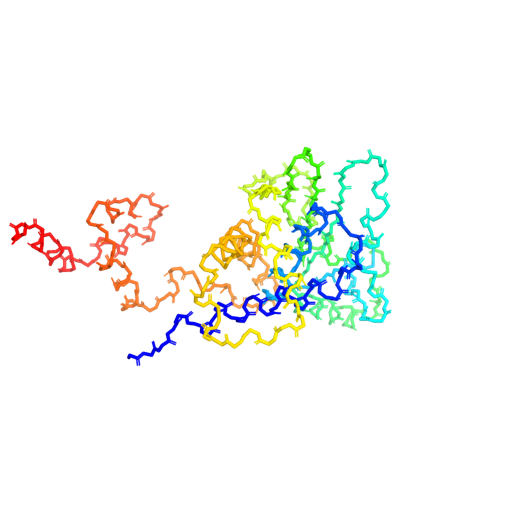 208 GLY A CA 1
ATOM 1672 C C . GLY A 1 208 ? 3.328 -0.888 -20.142 1.00 81.81 208 GLY A C 1
ATOM 1673 O O . GLY A 1 208 ? 2.570 -1.234 -21.047 1.00 81.81 208 GLY A O 1
ATOM 1674 N N . LEU A 1 209 ? 2.886 -0.547 -18.932 1.00 83.31 209 LEU A N 1
ATOM 1675 C CA . LEU A 1 209 ? 1.487 -0.473 -18.540 1.00 83.31 209 LEU A CA 1
ATOM 1676 C C . LEU A 1 209 ? 0.957 0.955 -18.708 1.00 83.31 209 LEU A C 1
ATOM 1678 O O . LEU A 1 209 ? 1.712 1.921 -18.551 1.00 83.31 209 LEU A O 1
ATOM 1682 N N . PRO A 1 210 ? -0.350 1.123 -18.981 1.00 78.88 210 PRO A N 1
ATOM 1683 C CA . PRO A 1 210 ? -0.964 2.434 -18.864 1.00 78.88 210 PRO A CA 1
ATOM 1684 C C . PRO A 1 210 ? -0.806 2.932 -17.422 1.00 78.88 210 PRO A C 1
ATOM 1686 O O . PRO A 1 210 ? -1.003 2.177 -16.466 1.00 78.88 210 PRO A O 1
ATOM 1689 N N . ALA A 1 211 ? -0.443 4.205 -17.264 1.00 71.31 211 ALA A N 1
ATOM 1690 C CA . ALA A 1 211 ? -0.469 4.841 -15.954 1.00 71.31 211 ALA A CA 1
ATOM 1691 C C . ALA A 1 211 ? -1.890 4.748 -15.358 1.00 71.31 211 ALA A C 1
ATOM 1693 O O . ALA A 1 211 ? -2.865 4.704 -16.121 1.00 71.31 211 ALA A O 1
ATOM 1694 N N . PRO A 1 212 ? -2.034 4.714 -14.018 1.00 73.56 212 PRO A N 1
ATOM 1695 C CA . PRO A 1 212 ? -3.345 4.785 -13.385 1.00 73.56 212 PRO A CA 1
ATOM 1696 C C . PRO A 1 212 ? -4.131 5.968 -13.939 1.00 73.56 212 PRO A C 1
ATOM 1698 O O . PRO A 1 212 ? -3.551 7.030 -14.164 1.00 73.56 212 PRO A O 1
ATOM 1701 N N . THR A 1 213 ? -5.437 5.787 -14.148 1.00 68.50 213 THR A N 1
ATOM 1702 C CA . THR A 1 213 ? -6.303 6.825 -14.713 1.00 68.50 213 THR A CA 1
ATOM 1703 C C . THR A 1 213 ? -6.186 8.099 -13.888 1.00 68.50 213 THR A C 1
ATOM 1705 O O . THR A 1 213 ? -6.727 8.191 -12.785 1.00 68.50 213 THR A O 1
ATOM 1708 N N . VAL A 1 214 ? -5.485 9.100 -14.417 1.00 69.94 214 VAL A N 1
ATOM 1709 C CA . VAL A 1 214 ? -5.434 10.411 -13.778 1.00 69.94 214 VAL A CA 1
ATOM 1710 C C . VAL A 1 214 ? -6.676 11.197 -14.175 1.00 69.94 214 VAL A C 1
ATOM 1712 O O . VAL A 1 214 ? -7.324 10.905 -15.181 1.00 69.94 214 VAL A O 1
ATOM 1715 N N . PHE A 1 215 ? -7.010 12.251 -13.426 1.00 74.00 215 PHE A N 1
ATOM 1716 C CA . PHE A 1 215 ? -8.133 13.132 -13.775 1.00 74.00 215 PHE A CA 1
ATOM 1717 C C . PHE A 1 215 ? -8.101 13.566 -15.252 1.00 74.00 215 PHE A C 1
ATOM 1719 O O . PHE A 1 215 ? -9.141 13.704 -15.891 1.00 74.00 215 PHE A O 1
ATOM 1726 N N . MET A 1 216 ? -6.901 13.739 -15.817 1.00 73.25 216 MET A N 1
ATOM 1727 C CA . MET A 1 216 ? -6.705 14.136 -17.210 1.00 73.25 216 MET A CA 1
ATOM 1728 C C . MET A 1 216 ? -7.071 13.059 -18.240 1.00 73.25 216 MET A C 1
ATOM 1730 O O . MET A 1 216 ? -7.329 13.428 -19.385 1.00 73.25 216 MET A O 1
ATOM 1734 N N . ASP A 1 217 ? -7.186 11.795 -17.850 1.00 72.94 217 ASP A N 1
ATOM 1735 C CA . ASP A 1 217 ? -7.528 10.678 -18.742 1.00 72.94 217 ASP A CA 1
ATOM 1736 C C . ASP A 1 217 ? -9.032 10.379 -18.758 1.00 72.94 217 ASP A C 1
ATOM 1738 O O . ASP A 1 217 ? -9.524 9.657 -19.621 1.00 72.94 217 ASP A O 1
ATOM 1742 N N . LEU A 1 218 ? -9.790 10.967 -17.827 1.00 76.69 218 LEU A N 1
ATOM 1743 C CA . LEU A 1 218 ? -11.242 10.815 -17.777 1.00 76.69 218 LEU A CA 1
ATOM 1744 C C . LEU A 1 218 ? -11.907 11.386 -19.041 1.00 76.69 218 LEU A C 1
ATOM 1746 O O . LEU A 1 218 ? -11.462 12.392 -19.605 1.00 76.69 218 LEU A O 1
ATOM 1750 N N . LEU A 1 219 ? -13.023 10.787 -19.462 1.00 81.44 219 LEU A N 1
ATOM 1751 C CA . LEU A 1 219 ? -13.839 11.337 -20.547 1.00 81.44 219 LEU A CA 1
ATOM 1752 C C . LEU A 1 219 ? -14.295 12.772 -20.202 1.00 81.44 219 LEU A C 1
ATOM 1754 O O . LEU A 1 219 ? -14.563 13.051 -19.024 1.00 81.44 219 LEU A O 1
ATOM 1758 N N . PRO A 1 220 ? -14.388 13.694 -21.181 1.00 78.88 220 PRO A N 1
ATOM 1759 C CA . PRO A 1 220 ? -14.795 15.081 -20.938 1.00 78.88 220 PRO A CA 1
ATOM 1760 C C . PRO A 1 220 ? -16.094 15.204 -20.132 1.00 78.88 220 PRO A C 1
ATOM 1762 O O . PRO A 1 220 ? -16.199 16.047 -19.243 1.00 78.88 220 PRO A O 1
ATOM 1765 N N . GLU A 1 221 ? -17.056 14.314 -20.372 1.00 79.94 221 GLU A N 1
ATOM 1766 C CA . GLU A 1 221 ? -18.346 14.283 -19.683 1.00 79.94 221 GLU A CA 1
ATOM 1767 C C . GLU A 1 221 ? -18.195 13.946 -18.194 1.00 79.94 221 GLU A C 1
ATOM 1769 O O . GLU A 1 221 ? -18.918 14.489 -17.358 1.00 79.94 221 GLU A O 1
ATOM 1774 N N . ILE A 1 222 ? -17.245 13.073 -17.846 1.00 80.44 222 ILE A N 1
ATOM 1775 C CA . ILE A 1 222 ? -16.959 12.691 -16.457 1.00 80.44 222 ILE A CA 1
ATOM 1776 C C . ILE A 1 222 ? -16.220 13.828 -15.747 1.00 80.44 222 ILE A C 1
ATOM 1778 O O . ILE A 1 222 ? -16.608 14.209 -14.642 1.00 80.44 222 ILE A O 1
ATOM 1782 N N . LYS A 1 223 ? -15.210 14.425 -16.395 1.00 83.31 223 LYS A N 1
ATOM 1783 C CA . LYS A 1 223 ? -14.501 15.608 -15.871 1.00 83.31 223 LYS A CA 1
ATOM 1784 C C . LYS A 1 223 ? -15.477 16.740 -15.564 1.00 83.31 223 LYS A C 1
ATOM 1786 O O . LYS A 1 223 ? -15.404 17.337 -14.491 1.00 83.31 223 LYS A O 1
ATOM 1791 N N . ARG A 1 224 ? -16.428 16.983 -16.475 1.00 79.69 224 ARG A N 1
ATOM 1792 C CA . ARG A 1 224 ? -17.474 17.991 -16.293 1.00 79.69 224 ARG A CA 1
ATOM 1793 C C . ARG A 1 224 ? -18.358 17.666 -15.095 1.00 79.69 224 ARG A C 1
ATOM 1795 O O . ARG A 1 224 ? -18.499 18.528 -14.244 1.00 79.69 224 ARG A O 1
ATOM 1802 N N . LYS A 1 225 ? -18.864 16.435 -14.951 1.00 82.00 225 LYS A N 1
ATOM 1803 C CA . LYS A 1 225 ? -19.661 16.032 -13.771 1.00 82.00 225 LYS A CA 1
ATOM 1804 C C . LYS A 1 225 ? -18.914 16.218 -12.445 1.00 82.00 225 LYS A C 1
ATOM 1806 O O . LYS A 1 225 ? -19.510 16.645 -11.460 1.00 82.00 225 LYS A O 1
ATOM 1811 N N . ILE A 1 226 ? -17.609 15.942 -12.416 1.00 84.12 226 ILE A N 1
ATOM 1812 C CA . ILE A 1 226 ? -16.772 16.201 -11.234 1.00 84.12 226 ILE A CA 1
ATOM 1813 C C . ILE A 1 226 ? -16.730 17.705 -10.939 1.00 84.12 226 ILE A C 1
ATOM 1815 O O . ILE A 1 226 ? -16.960 18.119 -9.805 1.00 84.12 226 ILE A O 1
ATOM 1819 N N . PHE A 1 227 ? -16.507 18.543 -11.953 1.00 84.44 227 PHE A N 1
ATOM 1820 C CA . PHE A 1 227 ? -16.568 19.994 -11.787 1.00 84.44 227 PHE A CA 1
ATOM 1821 C C . PHE A 1 227 ? -17.971 20.502 -11.434 1.00 84.44 227 PHE A C 1
ATOM 1823 O O . PHE A 1 227 ? -18.080 21.448 -10.657 1.00 84.44 227 PHE A O 1
ATOM 1830 N N . GLU A 1 228 ? -19.051 19.894 -11.931 1.00 83.06 228 GLU A N 1
ATOM 1831 C CA . GLU A 1 228 ? -20.437 20.202 -11.544 1.00 83.06 228 GLU A CA 1
ATOM 1832 C C . GLU A 1 228 ? -20.643 19.977 -10.039 1.00 83.06 228 GLU A C 1
ATOM 1834 O O . GLU A 1 228 ? -21.246 20.831 -9.388 1.00 83.06 228 GLU A O 1
ATOM 1839 N N . ALA A 1 229 ? -20.064 18.911 -9.478 1.00 82.94 229 ALA A N 1
ATOM 1840 C CA . ALA A 1 229 ? -20.182 18.556 -8.063 1.00 82.94 229 ALA A CA 1
ATOM 1841 C C . ALA A 1 229 ? -19.374 19.453 -7.104 1.00 82.94 229 ALA A C 1
ATOM 1843 O O . ALA A 1 229 ? -19.728 19.577 -5.933 1.00 82.94 229 ALA A O 1
ATOM 1844 N N . LEU A 1 230 ? -18.296 20.094 -7.570 1.00 82.44 230 LEU A N 1
ATOM 1845 C CA . LEU A 1 230 ? -17.481 20.983 -6.732 1.00 82.44 230 LEU A CA 1
ATOM 1846 C C . LEU A 1 230 ? -18.207 22.299 -6.410 1.00 82.44 230 LEU A C 1
ATOM 1848 O O . LEU A 1 230 ? -19.020 22.783 -7.194 1.00 82.44 230 LEU A O 1
ATOM 1852 N N . SER A 1 231 ? -17.889 22.951 -5.291 1.00 82.88 231 SER A N 1
ATOM 1853 C CA . SER A 1 231 ? -18.430 24.288 -5.019 1.00 82.88 231 SER A CA 1
ATOM 1854 C C . SER A 1 231 ? -17.821 25.327 -5.971 1.00 82.88 231 SER A C 1
ATOM 1856 O O . SER A 1 231 ? -16.688 25.181 -6.428 1.00 82.88 231 SER A O 1
ATOM 1858 N N . GLY A 1 232 ? -18.529 26.429 -6.249 1.00 78.25 232 GLY A N 1
ATOM 1859 C CA . GLY A 1 232 ? -17.962 27.516 -7.062 1.00 78.25 232 GLY A CA 1
ATOM 1860 C C . GLY A 1 232 ? -16.638 28.064 -6.502 1.00 78.25 232 GLY A C 1
ATOM 1861 O O . GLY A 1 232 ? -15.783 28.490 -7.267 1.00 78.25 232 GLY A O 1
ATOM 1862 N N . VAL A 1 233 ? -16.438 27.998 -5.180 1.00 80.62 233 VAL A N 1
ATOM 1863 C CA . VAL A 1 233 ? -15.196 28.435 -4.517 1.00 80.62 233 VAL A CA 1
ATOM 1864 C C . VAL A 1 233 ? -14.054 27.453 -4.763 1.00 80.62 233 VAL A C 1
ATOM 1866 O O . VAL A 1 233 ? -12.939 27.876 -5.054 1.00 80.62 233 VAL A O 1
ATOM 1869 N N . ASP A 1 234 ? -14.312 26.150 -4.664 1.00 81.75 234 ASP A N 1
ATOM 1870 C CA . ASP A 1 234 ? -13.267 25.137 -4.847 1.00 81.75 234 ASP A CA 1
ATOM 1871 C C . ASP A 1 234 ? -12.820 25.048 -6.295 1.00 81.75 234 ASP A C 1
ATOM 1873 O O . ASP A 1 234 ? -11.641 24.849 -6.580 1.00 81.75 234 ASP A O 1
ATOM 1877 N N . ILE A 1 235 ? -13.732 25.310 -7.224 1.00 80.69 235 ILE A N 1
ATOM 1878 C CA . ILE A 1 235 ? -13.389 25.313 -8.634 1.00 80.69 235 ILE A CA 1
ATOM 1879 C C . ILE A 1 235 ? -12.486 26.484 -9.014 1.00 80.69 235 ILE A C 1
ATOM 1881 O O . ILE A 1 235 ? -11.596 26.309 -9.838 1.00 80.69 235 ILE A O 1
ATOM 1885 N N . LEU A 1 236 ? -12.627 27.652 -8.380 1.00 80.12 236 LEU A N 1
ATOM 1886 C CA . LEU A 1 236 ? -11.707 28.773 -8.611 1.00 80.12 236 LEU A CA 1
ATOM 1887 C C . LEU A 1 236 ? -10.255 28.438 -8.228 1.00 80.12 236 LEU A C 1
ATOM 1889 O O . LEU A 1 236 ? -9.329 29.081 -8.719 1.00 80.12 236 LEU A O 1
ATOM 1893 N N . LYS A 1 237 ? -10.039 27.413 -7.394 1.00 84.81 237 LYS A N 1
ATOM 1894 C CA . LYS A 1 237 ? -8.702 26.926 -7.026 1.00 84.81 237 LYS A CA 1
ATOM 1895 C C . LYS A 1 237 ? -8.122 25.960 -8.067 1.00 84.81 237 LYS A C 1
ATOM 1897 O O . LYS A 1 237 ? -6.902 25.873 -8.195 1.00 84.81 237 LYS A O 1
ATOM 1902 N N . VAL A 1 238 ? -8.962 25.276 -8.849 1.00 82.19 238 VAL A N 1
ATOM 1903 C CA . VAL A 1 238 ? -8.549 24.263 -9.843 1.00 82.19 238 VAL A CA 1
ATOM 1904 C C . VAL A 1 238 ? -7.585 24.821 -10.912 1.00 82.19 238 VAL A C 1
ATOM 1906 O O . VAL A 1 238 ? -6.558 24.184 -11.166 1.00 82.19 238 VAL A O 1
ATOM 1909 N N . PRO A 1 239 ? -7.793 26.027 -11.485 1.00 81.38 239 PRO A N 1
ATOM 1910 C CA . PRO A 1 239 ? -6.837 26.661 -12.403 1.00 81.38 239 PRO A CA 1
ATOM 1911 C C . PRO A 1 239 ? -5.454 26.962 -11.809 1.00 81.38 239 PRO A C 1
ATOM 1913 O O . PRO A 1 239 ? -4.500 27.243 -12.550 1.00 81.38 239 PRO A O 1
ATOM 1916 N N . GLY A 1 240 ? -5.350 26.958 -10.478 1.00 79.69 240 GLY A N 1
ATOM 1917 C CA . GLY A 1 240 ? -4.107 27.151 -9.740 1.00 79.69 240 GLY A CA 1
ATOM 1918 C C . GLY A 1 240 ? -3.224 25.903 -9.696 1.00 79.69 240 GLY A C 1
ATOM 1919 O O . GLY A 1 240 ? -2.023 26.040 -9.499 1.00 79.69 240 GLY A O 1
ATOM 1920 N N . VAL A 1 241 ? -3.785 24.712 -9.932 1.00 80.94 241 VAL A N 1
ATOM 1921 C CA . VAL A 1 241 ? -3.077 23.432 -9.761 1.00 80.94 241 VAL A CA 1
ATOM 1922 C C . VAL A 1 241 ? -2.108 23.156 -10.914 1.00 80.94 241 VAL A C 1
ATOM 1924 O O . VAL A 1 241 ? -0.945 22.838 -10.687 1.00 80.94 241 VAL A O 1
ATOM 1927 N N . CYS A 1 242 ? -2.552 23.288 -12.170 1.00 74.19 242 CYS A N 1
ATOM 1928 C CA . CYS A 1 242 ? -1.668 23.153 -13.332 1.00 74.19 242 CYS A CA 1
ATOM 1929 C C . CYS A 1 242 ? -2.226 23.847 -14.586 1.00 74.19 242 CYS A C 1
ATOM 1931 O O . CYS A 1 242 ? -3.415 24.157 -14.681 1.00 74.19 242 CYS A O 1
ATOM 1933 N N . LYS A 1 243 ? -1.366 24.057 -15.595 1.00 79.75 243 LYS A N 1
ATOM 1934 C CA . LYS A 1 243 ? -1.747 24.705 -16.867 1.00 79.75 243 LYS A CA 1
ATOM 1935 C C . LYS A 1 243 ? -2.851 23.945 -17.615 1.00 79.75 243 LYS A C 1
ATOM 1937 O O . LYS A 1 243 ? -3.728 24.574 -18.192 1.00 79.75 243 LYS A O 1
ATOM 1942 N N . LYS A 1 244 ? -2.835 22.606 -17.581 1.00 78.88 244 LYS A N 1
ATOM 1943 C CA . LYS A 1 244 ? -3.860 21.782 -18.244 1.00 78.88 244 LYS A CA 1
ATOM 1944 C C . LYS A 1 244 ? -5.237 21.954 -17.593 1.00 78.88 244 LYS A C 1
ATOM 1946 O O . LYS A 1 244 ? -6.213 22.141 -18.307 1.00 78.88 244 LYS A O 1
ATOM 1951 N N . LEU A 1 245 ? -5.305 21.957 -16.259 1.00 80.38 245 LEU A N 1
ATOM 1952 C CA . LEU A 1 245 ? -6.545 22.191 -15.510 1.00 80.38 245 LEU A CA 1
ATOM 1953 C C . LEU A 1 245 ? -7.071 23.616 -15.697 1.00 80.38 245 LEU A C 1
ATOM 1955 O O . LEU A 1 245 ? -8.270 23.807 -15.849 1.00 80.38 245 LEU A O 1
ATOM 1959 N N . ARG A 1 246 ? -6.177 24.609 -15.755 1.00 83.25 246 ARG A N 1
ATOM 1960 C CA . ARG A 1 246 ? -6.536 25.995 -16.083 1.00 83.25 246 ARG A CA 1
ATOM 1961 C C . ARG A 1 246 ? -7.219 26.114 -17.439 1.00 83.25 246 ARG A C 1
ATOM 1963 O O . ARG A 1 246 ? -8.249 26.769 -17.527 1.00 83.25 246 ARG A O 1
ATOM 1970 N N . ASN A 1 247 ? -6.655 25.490 -18.469 1.00 83.12 247 ASN A N 1
ATOM 1971 C CA . ASN A 1 247 ? -7.245 25.521 -19.806 1.00 83.12 247 ASN A CA 1
ATOM 1972 C C . ASN A 1 247 ? -8.599 24.804 -19.812 1.00 83.12 247 ASN A C 1
ATOM 1974 O O . ASN A 1 247 ? -9.587 25.378 -20.243 1.00 83.12 247 ASN A O 1
ATOM 1978 N N . LEU A 1 248 ? -8.665 23.614 -19.206 1.00 81.06 248 LEU A N 1
ATOM 1979 C CA . LEU A 1 248 ? -9.894 22.821 -19.141 1.00 81.06 248 LEU A CA 1
ATOM 1980 C C . LEU A 1 248 ? -11.032 23.545 -18.411 1.00 81.06 248 LEU A C 1
ATOM 1982 O O . LEU A 1 248 ? -12.190 23.398 -18.781 1.00 81.06 248 LEU A O 1
ATOM 1986 N N . VAL A 1 249 ? -10.703 24.344 -17.392 1.00 79.06 249 VAL A N 1
ATOM 1987 C CA . VAL A 1 249 ? -11.659 25.251 -16.758 1.00 79.06 249 VAL A CA 1
ATOM 1988 C C . VAL A 1 249 ? -12.055 26.357 -17.737 1.00 79.06 249 VAL A C 1
ATOM 1990 O O . VAL A 1 249 ? -13.234 26.554 -17.984 1.00 79.06 249 VAL A O 1
ATOM 1993 N N . ASN A 1 250 ? -11.101 27.073 -18.322 1.00 78.25 250 ASN A N 1
ATOM 1994 C CA . ASN A 1 250 ? -11.390 28.261 -19.128 1.00 78.25 250 ASN A CA 1
ATOM 1995 C C . ASN A 1 250 ? -12.148 27.987 -20.441 1.00 78.25 250 ASN A C 1
ATOM 1997 O O . ASN A 1 250 ? -12.814 28.895 -20.939 1.00 78.25 250 ASN A O 1
ATOM 2001 N N . ASP A 1 251 ? -12.063 26.773 -20.987 1.00 78.31 251 ASP A N 1
ATOM 2002 C CA . ASP A 1 251 ? -12.633 26.433 -22.295 1.00 78.31 251 ASP A CA 1
ATOM 2003 C C . ASP A 1 251 ? -14.172 26.275 -22.279 1.00 78.31 251 ASP A C 1
ATOM 2005 O O . ASP A 1 251 ? -14.816 26.467 -23.310 1.00 78.31 251 ASP A O 1
ATOM 2009 N N . ASP A 1 252 ? -14.797 25.990 -21.127 1.00 72.06 252 ASP A N 1
ATOM 2010 C CA . ASP A 1 252 ? -16.248 25.733 -21.027 1.00 72.06 252 ASP A CA 1
ATOM 2011 C C . ASP A 1 252 ? -17.030 26.931 -20.445 1.00 72.06 252 ASP A C 1
ATOM 2013 O O . ASP A 1 252 ? -17.474 26.936 -19.295 1.00 72.06 252 ASP A O 1
ATOM 2017 N N . GLN A 1 253 ? -17.192 27.994 -21.243 1.00 67.12 253 GLN A N 1
ATOM 2018 C CA . GLN A 1 253 ? -17.901 29.222 -20.835 1.00 67.12 253 GLN A CA 1
ATOM 2019 C C . GLN A 1 253 ? -19.362 29.000 -20.410 1.00 67.12 253 GLN A C 1
ATOM 2021 O O . GLN A 1 253 ? -19.856 29.708 -19.527 1.00 67.12 253 GLN A O 1
ATOM 2026 N N . GLU A 1 254 ? -20.065 28.052 -21.030 1.00 69.94 254 GLU A N 1
ATOM 2027 C CA . GLU A 1 254 ? -21.476 27.784 -20.732 1.00 69.94 254 GLU A CA 1
ATOM 2028 C C . GLU A 1 254 ? -21.642 27.044 -19.400 1.00 69.94 254 GLU A C 1
ATOM 2030 O O . GLU A 1 254 ? -22.538 27.387 -18.619 1.00 69.94 254 GLU A O 1
ATOM 2035 N N . PHE A 1 255 ? -20.724 26.127 -19.074 1.00 70.00 255 PHE A N 1
ATOM 2036 C CA . PHE A 1 255 ? -20.654 25.502 -17.754 1.00 70.00 255 PHE A CA 1
ATOM 2037 C C . PHE A 1 255 ? -20.553 26.545 -16.625 1.00 70.00 255 PHE A C 1
ATOM 2039 O O . PHE A 1 255 ? -21.311 26.485 -15.649 1.00 70.00 255 PHE A O 1
ATOM 2046 N N . TRP A 1 256 ? -19.688 27.559 -16.771 1.00 66.94 256 TRP A N 1
ATOM 2047 C CA . TRP A 1 256 ? -19.556 28.624 -15.764 1.00 66.94 256 TRP A CA 1
ATOM 2048 C C . TRP A 1 256 ? -20.829 29.440 -15.615 1.00 66.94 256 TRP A C 1
ATOM 2050 O O . TRP A 1 256 ? -21.267 29.695 -14.493 1.00 66.94 256 TRP A O 1
ATOM 2060 N N . LYS A 1 257 ? -21.455 29.829 -16.731 1.00 68.62 257 LYS A N 1
ATOM 2061 C CA . LYS A 1 257 ? -22.692 30.622 -16.706 1.00 68.62 257 LYS A CA 1
ATOM 2062 C C . LYS A 1 257 ? -23.798 29.915 -15.929 1.00 68.62 257 LYS A C 1
ATOM 2064 O O . LYS A 1 257 ? -24.484 30.566 -15.143 1.00 68.62 257 LYS A O 1
ATOM 2069 N N . HIS A 1 258 ? -23.952 28.604 -16.109 1.00 69.75 258 HIS A N 1
ATOM 2070 C CA . HIS A 1 258 ? -24.946 27.817 -15.381 1.00 69.75 258 HIS A CA 1
ATOM 2071 C C . HIS A 1 258 ? -24.658 27.781 -13.871 1.00 69.75 258 HIS A C 1
ATOM 2073 O O . HIS A 1 258 ? -25.543 28.047 -13.058 1.00 69.75 258 HIS A O 1
ATOM 2079 N N . LYS A 1 259 ? -23.401 27.535 -13.487 1.00 68.56 259 LYS A N 1
ATOM 2080 C CA . LYS A 1 259 ? -22.996 27.412 -12.081 1.00 68.56 259 LYS A CA 1
ATOM 2081 C C . LYS A 1 259 ? -23.050 28.726 -11.297 1.00 68.56 259 LYS A C 1
ATOM 2083 O O . LYS A 1 259 ? -23.317 28.723 -10.096 1.00 68.56 259 LYS A O 1
ATOM 2088 N N . PHE A 1 260 ? -22.791 29.854 -11.960 1.00 61.59 260 PHE A N 1
ATOM 2089 C CA . PHE A 1 260 ? -22.944 31.174 -11.347 1.00 61.59 260 PHE A CA 1
ATOM 2090 C C . PHE A 1 260 ? -24.418 31.577 -11.215 1.00 61.59 260 PHE A C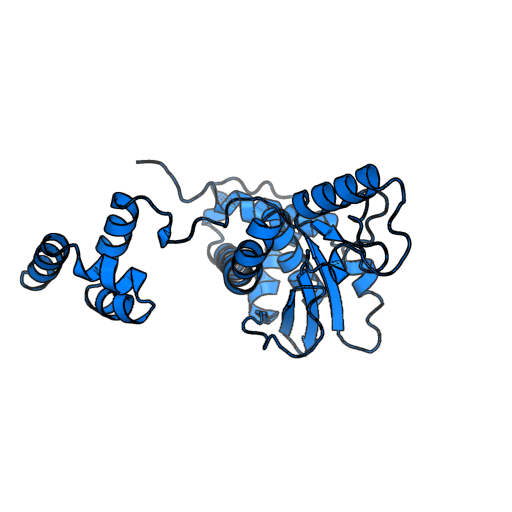 1
ATOM 2092 O O . PHE A 1 260 ? -24.777 32.162 -10.197 1.00 61.59 260 PHE A O 1
ATOM 2099 N N . ARG A 1 261 ? -25.288 31.215 -12.172 1.00 61.34 261 ARG A N 1
ATOM 2100 C CA . ARG A 1 261 ? -26.738 31.472 -12.063 1.00 61.34 261 ARG A CA 1
ATOM 2101 C C . ARG A 1 261 ? -27.388 30.699 -10.920 1.00 61.34 261 ARG A C 1
ATOM 2103 O O . ARG A 1 261 ? -28.116 31.298 -10.139 1.00 61.34 261 ARG A O 1
ATOM 2110 N N . SER A 1 262 ? -27.045 29.422 -10.740 1.00 58.16 262 SER A N 1
ATOM 2111 C CA . SER A 1 262 ? -27.598 28.589 -9.658 1.00 58.16 262 SER A CA 1
ATOM 2112 C C . SER A 1 262 ? -27.228 29.054 -8.239 1.00 58.16 262 SER A C 1
ATOM 2114 O O . SER A 1 262 ? -27.681 28.458 -7.270 1.00 58.16 262 SER A O 1
ATOM 2116 N N . ARG A 1 263 ? -26.372 30.077 -8.100 1.00 53.19 263 ARG A N 1
ATOM 2117 C CA . ARG A 1 263 ? -25.940 30.669 -6.822 1.00 53.19 263 ARG A CA 1
ATOM 2118 C C . ARG A 1 263 ? -26.538 32.054 -6.549 1.00 53.19 263 ARG A C 1
ATOM 2120 O O . ARG A 1 263 ? -26.338 32.578 -5.464 1.00 53.19 263 ARG A O 1
ATOM 2127 N N . VAL A 1 264 ? -27.184 32.665 -7.544 1.00 49.12 264 VAL A N 1
ATOM 2128 C CA . VAL A 1 264 ? -27.835 33.984 -7.431 1.00 49.12 264 VAL A CA 1
ATOM 2129 C C . VAL A 1 264 ? -29.332 33.835 -7.123 1.00 49.12 264 VAL A C 1
ATOM 2131 O O . VAL A 1 264 ? -29.960 34.784 -6.667 1.00 49.12 264 VAL A O 1
ATOM 2134 N N . GLU A 1 265 ? -29.894 32.641 -7.320 1.00 43.09 265 GLU A N 1
ATOM 2135 C CA . GLU A 1 265 ? -31.323 32.341 -7.134 1.00 43.09 265 GLU A CA 1
ATOM 2136 C C . GLU A 1 265 ? -31.632 31.451 -5.909 1.00 43.09 265 GLU A C 1
ATOM 2138 O O . GLU A 1 265 ? -32.765 30.997 -5.760 1.00 43.09 265 GLU A O 1
ATOM 2143 N N . GLY A 1 266 ? -30.659 31.205 -5.024 1.00 38.72 266 GLY A N 1
ATOM 2144 C CA . GLY A 1 266 ? -30.838 30.475 -3.759 1.00 38.72 266 GLY A CA 1
ATOM 2145 C C . GLY A 1 266 ? -30.172 31.196 -2.602 1.00 38.72 266 GLY A C 1
ATOM 2146 O O . GLY A 1 266 ? -30.727 31.128 -1.485 1.00 38.72 266 GLY A O 1
#

Radius of gyration: 21.94 Å; chains: 1; bounding box: 57×56×45 Å